Protein AF-A0A9W6ZJV3-F1 (afdb_monomer_lite)

Structure (mmCIF, N/CA/C/O backbone):
data_AF-A0A9W6ZJV3-F1
#
_entry.id   AF-A0A9W6ZJV3-F1
#
loop_
_atom_site.group_PDB
_atom_site.id
_atom_site.type_symbol
_atom_site.label_atom_id
_atom_site.label_alt_id
_atom_site.label_comp_id
_atom_site.label_asym_id
_atom_site.label_entity_id
_atom_site.label_seq_id
_atom_site.pdbx_PDB_ins_code
_atom_site.Cartn_x
_atom_site.Cartn_y
_atom_site.Cartn_z
_atom_site.occupancy
_atom_site.B_iso_or_equiv
_atom_site.auth_seq_id
_atom_site.auth_comp_id
_atom_site.auth_asym_id
_atom_site.auth_atom_id
_atom_site.pdbx_PDB_model_num
ATOM 1 N N . MET A 1 1 ? -12.425 20.142 34.251 1.00 59.19 1 MET A N 1
ATOM 2 C CA . MET A 1 1 ? -13.148 18.916 34.668 1.00 59.19 1 MET A CA 1
ATOM 3 C C . MET A 1 1 ? -12.895 18.541 36.129 1.00 59.19 1 MET A C 1
ATOM 5 O O . MET A 1 1 ? -13.863 18.496 36.873 1.00 59.19 1 MET A O 1
ATOM 9 N N . ARG A 1 2 ? -11.645 18.332 36.580 1.00 68.25 2 ARG A N 1
ATOM 10 C CA . ARG A 1 2 ? -11.341 17.855 37.952 1.00 68.25 2 ARG A CA 1
ATOM 11 C C . ARG A 1 2 ? -11.923 18.709 39.095 1.00 68.25 2 ARG A C 1
ATOM 13 O O . ARG A 1 2 ? -12.449 18.145 40.037 1.00 68.25 2 ARG A O 1
ATOM 20 N N . GLY A 1 3 ? -11.883 20.039 38.984 1.00 80.25 3 GLY A N 1
ATOM 21 C CA . GLY A 1 3 ? -12.351 20.948 40.045 1.00 80.25 3 GLY A CA 1
ATOM 22 C C . GLY A 1 3 ? -13.854 21.249 40.073 1.00 80.25 3 GLY A C 1
ATOM 23 O O . GLY A 1 3 ? -14.282 22.013 40.922 1.00 80.25 3 GLY A O 1
ATOM 24 N N . GLN A 1 4 ? -14.646 20.709 39.141 1.00 87.62 4 GLN A N 1
ATOM 25 C CA . GLN A 1 4 ? -16.089 20.997 39.052 1.00 87.62 4 GLN A CA 1
ATOM 26 C C . GLN A 1 4 ? -16.935 19.726 38.979 1.00 87.62 4 GLN A C 1
ATOM 28 O O . GLN A 1 4 ? -18.002 19.669 39.568 1.00 87.62 4 GLN A O 1
ATOM 33 N N . VAL A 1 5 ? -16.459 18.691 38.281 1.00 91.38 5 VAL A N 1
ATOM 34 C CA . VAL A 1 5 ? -17.241 17.467 38.055 1.00 91.38 5 VAL A CA 1
ATOM 35 C C . VAL A 1 5 ? -17.094 16.484 39.215 1.00 91.38 5 VAL A C 1
ATOM 37 O O . VAL A 1 5 ? -18.073 15.865 39.604 1.00 91.38 5 VAL A O 1
ATOM 40 N N . ILE A 1 6 ? -15.893 16.351 39.790 1.00 90.38 6 ILE A N 1
ATOM 41 C CA . ILE A 1 6 ? -15.657 15.403 40.891 1.00 90.38 6 ILE A CA 1
ATOM 42 C C . ILE A 1 6 ? -16.464 15.767 42.147 1.00 90.38 6 ILE A C 1
ATOM 44 O O . ILE A 1 6 ? -17.150 14.876 42.635 1.00 90.38 6 ILE A O 1
ATOM 48 N N . PRO A 1 7 ? -16.486 17.034 42.617 1.00 92.00 7 PRO A N 1
ATOM 49 C CA . PRO A 1 7 ? -17.284 17.393 43.791 1.00 92.00 7 PRO A CA 1
ATOM 50 C C . PRO A 1 7 ? -18.784 17.131 43.596 1.00 92.00 7 PRO A C 1
ATOM 52 O O . PRO A 1 7 ? -19.435 16.618 44.494 1.00 92.00 7 PRO A O 1
ATOM 55 N N . VAL A 1 8 ? -19.321 17.403 42.399 1.00 93.50 8 VAL A N 1
ATOM 56 C CA . VAL A 1 8 ? -20.735 17.134 42.072 1.00 93.50 8 VAL A CA 1
ATOM 57 C C . VAL A 1 8 ? -21.027 15.631 42.055 1.00 93.50 8 VAL A C 1
ATOM 59 O O . VAL A 1 8 ? -22.069 15.193 42.530 1.00 93.50 8 VAL A O 1
ATOM 62 N N . LEU A 1 9 ? -20.111 14.815 41.529 1.00 92.69 9 LEU A N 1
ATOM 63 C CA . LEU A 1 9 ? -20.257 13.359 41.569 1.00 92.69 9 LEU A CA 1
ATOM 64 C C . LEU A 1 9 ? -20.173 12.814 43.001 1.00 92.69 9 LEU A C 1
ATOM 66 O O . LEU A 1 9 ? -20.889 11.872 43.322 1.00 92.69 9 LEU A O 1
ATOM 70 N N . GLU A 1 10 ? -19.332 13.395 43.856 1.00 93.44 10 GLU A N 1
ATOM 71 C CA . GLU A 1 10 ? -19.242 13.038 45.278 1.00 93.44 10 GLU A CA 1
ATOM 72 C C . GLU A 1 10 ? -20.497 13.462 46.053 1.00 93.44 10 GLU A C 1
ATOM 74 O O . GLU A 1 10 ? -20.959 12.709 46.904 1.00 93.44 10 GLU A O 1
ATOM 79 N N . GLU A 1 11 ? -21.102 14.605 45.722 1.00 95.19 11 GLU A N 1
ATOM 80 C CA . GLU A 1 11 ? -22.371 15.052 46.313 1.00 95.19 11 GLU A CA 1
ATOM 81 C C . GLU A 1 11 ? -23.546 14.138 45.918 1.00 95.19 11 GLU A C 1
ATOM 83 O O . GLU A 1 11 ? -24.360 13.775 46.763 1.00 95.19 11 GLU A O 1
ATOM 88 N N . VAL A 1 12 ? -23.623 13.722 44.646 1.00 95.62 12 VAL A N 1
ATOM 89 C CA . VAL A 1 12 ? -24.737 12.902 44.127 1.00 95.62 12 VAL A CA 1
ATOM 90 C C . VAL A 1 12 ? -24.586 11.415 44.466 1.00 95.62 12 VAL A C 1
ATOM 92 O O . VAL A 1 12 ? -25.575 10.752 44.775 1.00 95.62 12 VAL A O 1
ATOM 95 N N . PHE A 1 13 ? -23.369 10.871 44.383 1.00 93.50 13 PHE A N 1
ATOM 96 C CA . PHE A 1 13 ? -23.103 9.429 44.501 1.00 93.50 13 PHE A CA 1
ATOM 97 C C . PHE A 1 13 ? -22.312 9.042 45.764 1.00 93.50 13 PHE A C 1
ATOM 99 O O . PHE A 1 13 ? -22.092 7.853 46.004 1.00 93.50 13 PHE A O 1
ATOM 106 N N . GLY A 1 14 ? -21.904 10.017 46.581 1.00 95.69 14 GLY A N 1
ATOM 107 C CA . GLY A 1 14 ? -21.182 9.824 47.840 1.00 95.69 14 GLY A CA 1
ATOM 108 C C . GLY A 1 14 ? -19.655 9.736 47.702 1.00 95.69 14 GLY A C 1
ATOM 109 O O . GLY A 1 14 ? -19.096 9.594 46.611 1.00 95.69 14 GLY A O 1
ATOM 110 N N . GLU A 1 15 ? -18.964 9.745 48.849 1.00 89.38 15 GLU A N 1
ATOM 111 C CA . GLU A 1 15 ? -17.489 9.744 48.964 1.00 89.38 15 GLU A CA 1
ATOM 112 C C . GLU A 1 15 ? -16.802 8.525 48.303 1.00 89.38 15 GLU A C 1
ATOM 114 O O . GLU A 1 15 ? -15.605 8.538 48.015 1.00 89.38 15 GLU A O 1
ATOM 119 N N . GLY A 1 16 ? -17.551 7.457 48.002 1.00 90.94 16 GLY A N 1
ATOM 120 C CA . GLY A 1 16 ? -17.044 6.245 47.350 1.00 90.94 16 GLY A CA 1
ATOM 121 C C . GLY A 1 16 ? -16.911 6.327 45.824 1.00 90.94 16 GLY A C 1
ATOM 122 O O . GLY A 1 16 ? -16.326 5.421 45.218 1.00 90.94 16 GLY A O 1
ATOM 123 N N . VAL A 1 17 ? -17.423 7.384 45.183 1.00 93.69 17 VAL A N 1
ATOM 124 C CA . VAL A 1 17 ? -17.545 7.458 43.716 1.00 93.69 17 VAL A CA 1
ATOM 125 C C . VAL A 1 17 ? -16.201 7.324 42.998 1.00 93.69 17 VAL A C 1
ATOM 127 O O . VAL A 1 17 ? -16.105 6.633 41.985 1.00 93.69 17 VAL A O 1
ATOM 130 N N . GLN A 1 18 ? -15.120 7.887 43.547 1.00 90.75 18 GLN A N 1
ATOM 131 C CA . GLN A 1 18 ? -13.795 7.779 42.932 1.00 90.75 18 GLN A CA 1
ATOM 132 C C . GLN A 1 18 ? -13.275 6.337 42.908 1.00 90.75 18 GLN A C 1
ATOM 134 O O . GLN A 1 18 ? -12.641 5.926 41.935 1.00 90.75 18 GLN A O 1
ATOM 139 N N . LYS A 1 19 ? -13.543 5.555 43.962 1.00 93.25 19 LYS A N 1
ATOM 140 C CA . LYS A 1 19 ? -13.152 4.140 44.028 1.00 93.25 19 LYS A CA 1
ATOM 141 C C . LYS A 1 19 ? -13.924 3.324 42.993 1.00 93.25 19 LYS A C 1
ATOM 143 O O . LYS A 1 19 ? -13.319 2.504 42.307 1.00 93.25 19 LYS A O 1
ATOM 148 N N . VAL A 1 20 ? -15.223 3.594 42.841 1.00 92.44 20 VAL A N 1
ATOM 149 C CA . VAL A 1 20 ? -16.075 2.949 41.829 1.00 92.44 20 VAL A CA 1
ATOM 150 C C . VAL A 1 20 ? -15.611 3.304 40.418 1.00 92.44 20 VAL A C 1
ATOM 152 O O . VAL A 1 20 ? -15.435 2.404 39.607 1.00 92.44 20 VAL A O 1
ATOM 155 N N . LEU A 1 21 ? -15.326 4.579 40.131 1.00 91.88 21 LEU A N 1
ATOM 156 C CA . LEU A 1 21 ? -14.826 5.011 38.820 1.00 91.88 21 LEU A CA 1
ATOM 157 C C . LEU A 1 21 ? -13.477 4.378 38.468 1.00 91.88 21 LEU A C 1
ATOM 159 O O . LEU A 1 21 ? -13.282 3.964 37.330 1.00 91.88 21 LEU A O 1
ATOM 163 N N . ARG A 1 22 ? -12.552 4.264 39.431 1.00 92.19 22 ARG A N 1
ATOM 164 C CA . ARG A 1 22 ? -11.285 3.544 39.216 1.00 92.19 22 ARG A CA 1
ATOM 165 C C . ARG A 1 22 ? -11.511 2.054 38.975 1.00 92.19 22 ARG A C 1
ATOM 167 O O . ARG A 1 22 ? -10.864 1.491 38.101 1.00 92.19 22 ARG A O 1
ATOM 174 N N . GLY A 1 23 ? -12.423 1.432 39.723 1.00 95.06 23 GLY A N 1
ATOM 175 C CA . GLY A 1 23 ? -12.808 0.036 39.509 1.00 95.06 23 GLY A CA 1
ATOM 176 C C . GLY A 1 23 ? -13.397 -0.190 38.117 1.00 95.06 23 GLY A C 1
ATOM 177 O O . GLY A 1 23 ? -12.974 -1.105 37.420 1.00 95.06 23 GLY A O 1
ATOM 178 N N . LEU A 1 24 ? -14.299 0.693 37.682 1.00 94.50 24 LEU A N 1
ATOM 179 C CA . LEU A 1 24 ? -14.904 0.657 36.352 1.00 94.50 24 LEU A CA 1
ATOM 180 C C . LEU A 1 24 ? -13.867 0.881 35.247 1.00 94.50 24 LEU A C 1
ATOM 182 O O . LEU A 1 24 ? -13.909 0.192 34.235 1.00 94.50 24 LEU A O 1
ATOM 186 N N . ALA A 1 25 ? -12.925 1.808 35.443 1.00 93.25 25 ALA A N 1
ATOM 187 C CA . ALA A 1 25 ? -11.817 2.006 34.514 1.00 93.25 25 ALA A CA 1
ATOM 188 C C . ALA A 1 25 ? -10.975 0.727 34.385 1.00 93.25 25 ALA A C 1
ATOM 190 O O . ALA A 1 25 ? -10.773 0.254 33.274 1.00 93.25 25 ALA A O 1
ATOM 191 N N . GLY A 1 26 ? -10.595 0.102 35.506 1.00 95.75 26 GLY A N 1
ATOM 192 C CA . GLY A 1 26 ? -9.844 -1.156 35.488 1.00 95.75 26 GLY A CA 1
ATOM 193 C C . GLY A 1 26 ? -10.601 -2.310 34.821 1.00 95.75 26 GLY A C 1
ATOM 194 O O . GLY A 1 26 ? -10.019 -3.054 34.042 1.00 95.75 26 GLY A O 1
ATOM 195 N N . GLN A 1 27 ? -11.908 -2.440 35.067 1.00 94.75 27 GLN A N 1
ATOM 196 C CA . GLN A 1 27 ? -12.750 -3.430 34.382 1.00 94.75 27 GLN A CA 1
ATOM 197 C C . GLN A 1 27 ? -12.896 -3.135 32.883 1.00 94.75 27 GLN A C 1
ATOM 199 O O . GLN A 1 27 ? -12.938 -4.058 32.074 1.00 94.75 27 GLN A O 1
ATOM 204 N N . SER A 1 28 ? -12.970 -1.857 32.503 1.00 93.56 28 SER A N 1
ATOM 205 C CA . SER A 1 28 ? -13.004 -1.438 31.102 1.00 93.56 28 SER A CA 1
ATOM 206 C C . SER A 1 28 ? -11.698 -1.771 30.384 1.00 93.56 28 SER A C 1
ATOM 208 O O . SER A 1 28 ? -11.750 -2.194 29.232 1.00 93.56 28 SER A O 1
ATOM 210 N N . ASP A 1 29 ? -10.556 -1.593 31.048 1.00 93.50 29 ASP A N 1
ATOM 211 C CA . ASP A 1 29 ? -9.246 -1.955 30.506 1.00 93.50 29 ASP A CA 1
ATOM 212 C C . ASP A 1 29 ? -9.136 -3.478 30.344 1.00 93.50 29 ASP A C 1
ATOM 214 O O . ASP A 1 29 ? -8.841 -3.945 29.254 1.00 93.50 29 ASP A O 1
ATOM 218 N N . GLN A 1 30 ? -9.529 -4.266 31.353 1.00 93.75 30 GLN A N 1
ATOM 219 C CA . GLN A 1 30 ? -9.564 -5.735 31.250 1.00 93.75 30 GLN A CA 1
ATOM 220 C C . GLN A 1 30 ? -10.471 -6.231 30.117 1.00 93.75 30 GLN A C 1
ATOM 222 O O . GLN A 1 30 ? -10.109 -7.135 29.371 1.00 93.75 30 GLN A O 1
ATOM 227 N N . CYS A 1 31 ? -11.658 -5.637 29.967 1.00 91.12 31 CYS A N 1
ATOM 228 C CA . CYS A 1 31 ? -12.573 -5.973 28.877 1.00 91.12 31 CYS A CA 1
ATOM 229 C C . CYS A 1 31 ? -11.958 -5.639 27.512 1.00 91.12 31 CYS A C 1
ATOM 231 O O . CYS A 1 31 ? -12.112 -6.397 26.555 1.00 91.12 31 CYS A O 1
ATOM 233 N N . ARG A 1 32 ? -11.237 -4.517 27.420 1.00 90.06 32 ARG A N 1
ATOM 234 C CA . ARG A 1 32 ? -10.508 -4.149 26.211 1.00 90.06 32 ARG A CA 1
ATOM 235 C C . ARG A 1 32 ? -9.389 -5.140 25.911 1.00 90.06 32 ARG A C 1
ATOM 237 O O . ARG A 1 32 ? -9.305 -5.562 24.767 1.00 90.06 32 ARG A O 1
ATOM 244 N N . ASP A 1 33 ? -8.606 -5.536 26.908 1.00 91.00 33 ASP A N 1
ATOM 245 C CA . ASP A 1 33 ? -7.523 -6.508 26.744 1.00 91.00 33 ASP A CA 1
ATOM 246 C C . ASP A 1 33 ? -8.066 -7.850 26.237 1.00 91.00 33 ASP A C 1
ATOM 248 O O . ASP A 1 33 ? -7.531 -8.405 25.284 1.00 91.00 33 ASP A O 1
ATOM 252 N N . MET A 1 34 ? -9.198 -8.317 26.777 1.00 91.50 34 MET A N 1
ATOM 253 C CA . MET A 1 34 ? -9.873 -9.524 26.284 1.00 91.50 34 MET A CA 1
ATOM 254 C C . MET A 1 34 ? -10.345 -9.388 24.830 1.00 91.50 34 MET A C 1
ATOM 256 O O . MET A 1 34 ? -10.236 -10.331 24.052 1.00 91.50 34 MET A O 1
ATOM 260 N N . VAL A 1 35 ? -10.894 -8.231 24.443 1.00 90.19 35 VAL A N 1
ATOM 261 C CA . VAL A 1 35 ? -11.289 -7.976 23.047 1.00 90.19 35 VAL A CA 1
ATOM 262 C C . VAL A 1 35 ? -10.060 -7.925 22.140 1.00 90.19 35 VAL A C 1
ATOM 264 O O . VAL A 1 35 ? -10.096 -8.462 21.032 1.00 90.19 35 VAL A O 1
ATOM 267 N N . ASP A 1 36 ? -8.982 -7.291 22.591 1.00 89.75 36 ASP A N 1
ATOM 268 C CA . ASP A 1 36 ? -7.743 -7.194 21.832 1.00 89.75 36 ASP A CA 1
ATOM 269 C C . ASP A 1 36 ? -7.124 -8.597 21.638 1.00 89.75 36 ASP A C 1
ATOM 271 O O . ASP A 1 36 ? -6.778 -8.960 20.513 1.00 89.75 36 ASP A O 1
ATOM 275 N N . GLU A 1 37 ? -7.090 -9.431 22.679 1.00 90.81 37 GLU A N 1
ATOM 276 C CA . GLU A 1 37 ? -6.590 -10.811 22.634 1.00 90.81 37 GLU A CA 1
ATOM 277 C C . GLU A 1 37 ? -7.446 -11.715 21.730 1.00 90.81 37 GLU A C 1
ATOM 279 O O . GLU A 1 37 ? -6.939 -12.281 20.766 1.00 90.81 37 GLU A O 1
ATOM 284 N N . GLU A 1 38 ? -8.756 -11.791 21.962 1.00 88.56 38 GLU A N 1
ATOM 285 C CA . GLU A 1 38 ? -9.628 -12.770 21.292 1.00 88.56 38 GLU A CA 1
ATOM 286 C C . GLU A 1 38 ? -10.046 -12.359 19.873 1.00 88.56 38 GLU A C 1
ATOM 288 O O . GLU A 1 38 ? -10.291 -13.196 19.001 1.00 88.56 38 GLU A O 1
ATOM 293 N N . VAL A 1 39 ? -10.195 -11.053 19.631 1.00 89.44 39 VAL A N 1
ATOM 294 C CA . VAL A 1 39 ? -10.803 -10.539 18.398 1.00 89.44 39 VAL A CA 1
ATOM 295 C C . VAL A 1 39 ? -9.769 -9.867 17.512 1.00 89.44 39 VAL A C 1
ATOM 297 O O . VAL A 1 39 ? -9.708 -10.147 16.314 1.00 89.44 39 VAL A O 1
ATOM 300 N N . VAL A 1 40 ? -8.976 -8.956 18.075 1.00 92.75 40 VAL A N 1
ATOM 301 C CA . VAL A 1 40 ? -8.049 -8.144 17.281 1.00 92.75 40 VAL A CA 1
ATO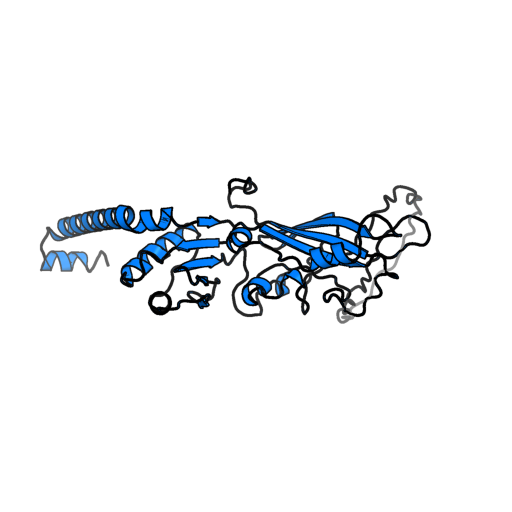M 302 C C . VAL A 1 40 ? -6.818 -8.955 16.892 1.00 92.75 40 VAL A C 1
ATOM 304 O O . VAL A 1 40 ? -6.422 -8.892 15.728 1.00 92.75 40 VAL A O 1
ATOM 307 N N . SER A 1 41 ? -6.258 -9.759 17.801 1.00 93.50 41 SER A N 1
ATOM 308 C CA . SER A 1 41 ? -5.060 -10.570 17.531 1.00 93.50 41 SER A CA 1
ATOM 309 C C . SER A 1 41 ? -5.263 -11.519 16.360 1.00 93.50 41 SER A C 1
ATOM 311 O O . SER A 1 41 ? -4.457 -11.499 15.437 1.00 93.50 41 SER A O 1
ATOM 313 N N . ARG A 1 42 ? -6.396 -12.231 16.300 1.00 92.75 42 ARG A N 1
ATOM 314 C CA . ARG A 1 42 ? -6.717 -13.126 15.176 1.00 92.75 42 ARG A CA 1
ATOM 315 C C . ARG A 1 42 ? -6.692 -12.414 13.822 1.00 92.75 42 ARG A C 1
ATOM 317 O O . ARG A 1 42 ? -6.230 -12.971 12.832 1.00 92.75 42 ARG A O 1
ATOM 324 N N . VAL A 1 43 ? -7.184 -11.175 13.760 1.00 94.44 43 VAL A N 1
ATOM 325 C CA . VAL A 1 43 ? -7.139 -10.397 12.513 1.00 94.44 43 VAL A CA 1
ATOM 326 C C . VAL A 1 43 ? -5.727 -9.887 12.225 1.00 94.44 43 VAL A C 1
ATOM 328 O O . VAL A 1 43 ? -5.305 -9.865 11.072 1.00 94.44 43 VAL A O 1
ATOM 331 N N . LEU A 1 44 ? -4.993 -9.470 13.259 1.00 94.50 44 LEU A N 1
ATOM 332 C CA . LEU A 1 44 ? -3.618 -8.992 13.121 1.00 94.50 44 LEU A CA 1
ATOM 333 C C . LEU A 1 44 ? -2.642 -10.101 12.712 1.00 94.50 44 LEU A C 1
ATOM 335 O O . LEU A 1 44 ? -1.686 -9.802 12.005 1.00 94.50 44 LEU A O 1
ATOM 339 N N . GLU A 1 45 ? -2.877 -11.343 13.128 1.00 94.12 45 GLU A N 1
ATOM 340 C CA . GLU A 1 45 ? -2.115 -12.524 12.706 1.00 94.12 45 GLU A CA 1
ATOM 341 C C . GLU A 1 45 ? -2.286 -12.800 11.209 1.00 94.12 45 GLU A C 1
ATOM 343 O O . GLU A 1 45 ? -1.325 -13.153 10.533 1.00 94.12 45 GLU A O 1
ATOM 348 N N . GLY A 1 46 ? -3.489 -12.573 10.674 1.00 93.75 46 GLY A N 1
ATOM 349 C CA . GLY A 1 46 ? -3.768 -12.658 9.238 1.00 93.75 46 GLY A CA 1
ATOM 350 C C . GLY A 1 46 ? -3.405 -11.399 8.440 1.00 93.75 46 GLY A C 1
ATOM 351 O O . GLY A 1 46 ? -3.636 -11.362 7.231 1.00 93.75 46 GLY A O 1
ATOM 352 N N . ALA A 1 47 ? -2.889 -10.347 9.083 1.00 96.56 47 ALA A N 1
ATOM 353 C CA . ALA A 1 47 ? -2.522 -9.103 8.415 1.00 96.56 47 ALA A CA 1
ATOM 354 C C . ALA A 1 47 ? -1.035 -9.097 8.033 1.00 96.56 47 ALA A C 1
ATOM 356 O O . ALA A 1 47 ? -0.160 -9.290 8.876 1.00 96.56 47 ALA A O 1
ATOM 357 N N . ALA A 1 48 ? -0.736 -8.784 6.771 1.00 96.31 48 ALA A N 1
ATOM 358 C CA . ALA A 1 48 ? 0.636 -8.650 6.291 1.00 96.31 48 ALA A CA 1
ATOM 359 C C . ALA A 1 48 ? 1.067 -7.181 6.273 1.00 96.31 48 ALA A C 1
ATOM 361 O O . ALA A 1 48 ? 0.486 -6.353 5.562 1.00 96.31 48 ALA A O 1
ATOM 362 N N . PHE A 1 49 ? 2.116 -6.856 7.029 1.00 95.19 49 PHE A N 1
ATOM 363 C CA . PHE A 1 49 ? 2.680 -5.511 7.129 1.00 95.19 49 PHE A CA 1
ATOM 364 C C . PHE A 1 49 ? 3.929 -5.400 6.253 1.00 95.19 49 PHE A C 1
ATOM 366 O O . PHE A 1 49 ? 4.967 -5.967 6.570 1.00 95.19 49 PHE A O 1
ATOM 373 N N . MET A 1 50 ? 3.836 -4.649 5.160 1.00 95.00 50 MET A N 1
ATOM 374 C CA . MET A 1 50 ? 4.886 -4.534 4.149 1.00 95.00 50 MET A CA 1
ATOM 375 C C . MET A 1 50 ? 5.423 -3.093 4.043 1.00 95.00 50 MET A C 1
ATOM 377 O O . MET A 1 50 ? 4.789 -2.138 4.529 1.00 95.00 50 MET A O 1
ATOM 381 N N . PRO A 1 51 ? 6.585 -2.879 3.395 1.00 93.94 51 PRO A N 1
ATOM 382 C CA . PRO A 1 51 ? 7.140 -1.541 3.188 1.00 93.94 51 PRO A CA 1
ATOM 383 C C . PRO A 1 51 ? 6.161 -0.588 2.489 1.00 93.94 51 PRO A C 1
ATOM 385 O O . PRO A 1 51 ? 5.957 0.534 2.953 1.00 93.94 51 PRO A O 1
ATOM 388 N N . GLY A 1 52 ? 5.474 -1.059 1.445 1.00 93.06 52 GLY A N 1
ATOM 389 C CA . GLY A 1 52 ? 4.507 -0.296 0.656 1.00 93.06 52 GLY A CA 1
ATOM 390 C C . GLY A 1 52 ? 3.111 -0.168 1.270 1.00 93.06 52 GLY A C 1
ATOM 391 O O . GLY A 1 52 ? 2.346 0.718 0.884 1.00 93.06 52 GLY A O 1
ATOM 392 N N . GLY A 1 53 ? 2.749 -0.990 2.254 1.00 94.69 53 GLY A N 1
ATOM 393 C CA . GLY A 1 53 ? 1.423 -0.911 2.860 1.00 94.69 53 GLY A CA 1
ATOM 394 C C . GLY A 1 53 ? 1.077 -2.084 3.758 1.00 94.69 53 GLY A C 1
ATOM 395 O O . GLY A 1 53 ? 1.943 -2.762 4.296 1.00 94.69 53 GLY A O 1
ATOM 396 N N . THR A 1 54 ? -0.212 -2.324 3.944 1.00 96.31 54 THR A N 1
ATOM 397 C CA . THR A 1 54 ? -0.706 -3.494 4.670 1.00 96.31 54 THR A CA 1
ATOM 398 C C . THR A 1 54 ? -1.929 -4.059 3.986 1.00 96.31 54 THR A C 1
ATOM 400 O O . THR A 1 54 ? -2.727 -3.294 3.445 1.00 96.31 54 THR A O 1
ATOM 403 N N . HIS A 1 55 ? -2.070 -5.377 3.992 1.00 96.94 55 HIS A N 1
ATOM 404 C CA . HIS A 1 55 ? -3.322 -6.011 3.609 1.00 96.94 55 HIS A CA 1
ATOM 405 C C . HIS A 1 55 ? -3.843 -6.891 4.739 1.00 96.94 55 HIS A C 1
ATOM 407 O O . HIS A 1 55 ? -3.077 -7.384 5.565 1.00 96.94 55 HIS A O 1
ATOM 413 N N . VAL A 1 56 ? -5.160 -7.044 4.787 1.00 97.31 56 VAL A N 1
ATOM 414 C CA . VAL A 1 56 ? -5.853 -7.848 5.792 1.00 97.31 56 VAL A CA 1
ATOM 415 C C . VAL A 1 56 ? -7.058 -8.520 5.151 1.00 97.31 56 VAL A C 1
ATOM 417 O O . VAL A 1 56 ? -7.832 -7.859 4.455 1.00 97.31 56 VAL A O 1
ATOM 420 N N . ASN A 1 57 ? -7.220 -9.822 5.374 1.00 97.00 57 ASN A N 1
ATOM 421 C CA . ASN A 1 57 ? -8.400 -10.544 4.918 1.00 97.00 57 ASN A CA 1
ATOM 422 C C . ASN A 1 57 ? -9.570 -10.304 5.889 1.00 97.00 57 ASN A C 1
ATOM 424 O O . ASN A 1 57 ? -9.459 -10.562 7.088 1.00 97.00 57 ASN A O 1
ATOM 428 N N . LEU A 1 58 ? -10.680 -9.764 5.377 1.00 96.69 58 LEU A N 1
ATOM 429 C CA . LEU A 1 58 ? -11.883 -9.451 6.155 1.00 96.69 58 LEU A CA 1
ATOM 430 C C . LEU A 1 58 ? -13.062 -10.385 5.847 1.00 96.69 58 LEU A C 1
ATOM 432 O O . LEU A 1 58 ? -14.164 -10.155 6.353 1.00 96.69 58 LEU A O 1
ATOM 436 N N . ASP A 1 59 ? -12.842 -11.419 5.036 1.00 95.25 59 ASP A N 1
ATOM 437 C CA . ASP A 1 59 ? -13.877 -12.321 4.537 1.00 95.25 59 ASP A CA 1
ATOM 438 C C . ASP A 1 59 ? -14.611 -13.062 5.662 1.00 95.25 59 ASP A C 1
ATOM 440 O O . ASP A 1 59 ? -15.838 -13.029 5.743 1.00 95.25 59 ASP A O 1
ATOM 444 N N . GLU A 1 60 ? -13.861 -13.604 6.626 1.00 94.62 60 GLU A N 1
ATOM 445 C CA . GLU A 1 60 ? -14.410 -14.313 7.795 1.00 94.62 60 GLU A CA 1
ATOM 446 C C . GLU A 1 60 ? -15.249 -13.416 8.723 1.00 94.62 60 GLU A C 1
ATOM 448 O O . GLU A 1 60 ? -15.884 -13.883 9.673 1.00 94.62 60 GLU A O 1
ATOM 453 N N . PHE A 1 61 ? -15.242 -12.104 8.481 1.00 94.88 61 PHE A N 1
ATOM 454 C CA . PHE A 1 61 ? -15.834 -11.111 9.363 1.00 94.88 61 PHE A CA 1
ATOM 455 C C . PHE A 1 61 ? -16.965 -10.312 8.715 1.00 94.88 61 PHE A C 1
ATOM 457 O O . PHE A 1 61 ? -17.414 -9.350 9.336 1.00 94.88 61 PHE A O 1
ATOM 464 N N . ARG A 1 62 ? -17.461 -10.695 7.526 1.00 94.12 62 ARG A N 1
ATOM 465 C CA . ARG A 1 62 ? -18.525 -9.975 6.785 1.00 94.12 62 ARG A CA 1
ATOM 466 C C . ARG A 1 62 ? -19.757 -9.617 7.631 1.00 94.12 62 ARG A C 1
ATOM 468 O O . ARG A 1 62 ? -20.302 -8.526 7.485 1.00 94.12 62 ARG A O 1
ATOM 475 N N . ASP A 1 63 ? -20.151 -10.485 8.563 1.00 94.62 63 ASP A N 1
ATOM 476 C CA . ASP A 1 63 ? -21.351 -10.299 9.397 1.00 94.62 63 ASP A CA 1
ATOM 477 C C . ASP A 1 63 ? -21.121 -9.466 10.672 1.00 94.62 63 ASP A C 1
ATOM 479 O O . ASP A 1 63 ? -22.028 -9.273 11.497 1.00 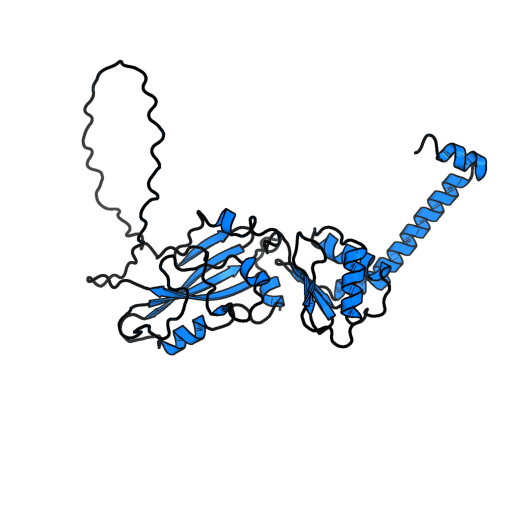94.62 63 ASP A O 1
ATOM 483 N N . ARG A 1 64 ? -19.899 -8.967 10.886 1.00 95.88 64 ARG A N 1
ATOM 484 C CA . ARG A 1 64 ? -19.562 -8.202 12.090 1.00 95.88 64 ARG A CA 1
ATOM 485 C C . ARG A 1 64 ? -20.130 -6.780 12.033 1.00 95.88 64 ARG A C 1
ATOM 487 O O . ARG A 1 64 ? -20.435 -6.214 10.988 1.00 95.88 64 ARG A O 1
ATOM 494 N N . LYS A 1 65 ? -20.317 -6.173 13.208 1.00 95.81 65 LYS A N 1
ATOM 495 C CA . LYS A 1 65 ? -20.878 -4.814 13.343 1.00 95.81 65 LYS A CA 1
ATOM 496 C C . LYS A 1 65 ? -19.801 -3.740 13.160 1.00 95.81 65 LYS A C 1
ATOM 498 O O . LYS A 1 65 ? -18.619 -4.000 13.344 1.00 95.81 65 LYS A O 1
ATOM 503 N N . ALA A 1 66 ? -20.210 -2.496 12.904 1.00 95.56 66 ALA A N 1
ATOM 504 C CA . ALA A 1 66 ? -19.296 -1.369 12.671 1.00 95.56 66 ALA A CA 1
ATOM 505 C C . ALA A 1 66 ? -18.251 -1.155 13.780 1.00 95.56 66 ALA A C 1
ATOM 507 O O . ALA A 1 66 ? -17.124 -0.758 13.493 1.00 95.56 66 ALA A O 1
ATOM 508 N N . PHE A 1 67 ? -18.603 -1.446 15.038 1.00 93.44 67 PHE A N 1
ATOM 509 C CA . PHE A 1 67 ? -17.664 -1.371 16.158 1.00 93.44 67 PHE A CA 1
ATOM 510 C C . PHE A 1 67 ? -16.457 -2.303 15.971 1.00 93.44 67 PHE A C 1
ATOM 512 O O . PHE A 1 67 ? -15.330 -1.859 16.156 1.00 93.44 67 PHE A O 1
ATOM 519 N N . PHE A 1 68 ? -16.679 -3.544 15.521 1.00 95.31 68 PHE A N 1
ATOM 520 C CA . PHE A 1 68 ? -15.607 -4.503 15.236 1.00 95.31 68 PHE A CA 1
ATOM 521 C C . PHE A 1 68 ? -14.626 -3.935 14.205 1.00 95.31 68 PHE A C 1
ATOM 523 O O . PHE A 1 68 ? -13.435 -3.819 14.484 1.00 95.31 68 PHE A O 1
ATOM 530 N N . TYR A 1 69 ? -15.133 -3.492 13.050 1.00 96.38 69 TYR A N 1
ATOM 531 C CA . TYR A 1 69 ? -14.289 -2.943 11.988 1.00 96.38 69 TYR A CA 1
ATOM 532 C C . TYR A 1 69 ? -13.553 -1.681 12.428 1.00 96.38 69 TYR A C 1
ATOM 534 O O . TYR A 1 69 ? -12.403 -1.480 12.049 1.00 96.38 69 TYR A O 1
ATOM 542 N N . ARG A 1 70 ? -14.186 -0.836 13.250 1.00 95.06 70 ARG A N 1
ATOM 543 C CA . ARG A 1 70 ? -13.531 0.343 13.819 1.00 95.06 70 ARG A CA 1
ATOM 544 C C . ARG A 1 70 ? -12.321 -0.048 14.655 1.00 95.06 70 ARG A C 1
ATOM 546 O O . ARG A 1 70 ? -11.259 0.525 14.444 1.00 95.06 70 ARG A O 1
ATOM 553 N N . THR A 1 71 ? -12.487 -0.997 15.570 1.00 94.00 71 THR A N 1
ATOM 554 C CA . THR A 1 71 ? -11.427 -1.445 16.480 1.00 94.00 71 THR A CA 1
ATOM 555 C C . THR A 1 71 ? -10.298 -2.132 15.715 1.00 94.00 71 THR A C 1
ATOM 557 O O . THR A 1 71 ? -9.141 -1.738 15.838 1.00 94.00 71 THR A O 1
ATOM 560 N N . VAL A 1 72 ? -10.636 -3.085 14.843 1.00 95.62 72 VAL A N 1
ATOM 561 C CA . VAL A 1 72 ? -9.664 -3.855 14.056 1.00 95.62 72 VAL A CA 1
ATOM 562 C C . VAL A 1 72 ? -8.883 -2.964 13.094 1.00 95.62 72 VAL A C 1
ATOM 564 O O . VAL A 1 72 ? -7.654 -2.970 13.103 1.00 95.62 72 VAL A O 1
ATOM 567 N N . LEU A 1 73 ? -9.564 -2.139 12.290 1.00 96.00 73 LEU A N 1
ATOM 568 C CA . LEU A 1 73 ? -8.871 -1.255 11.350 1.00 96.00 73 LEU A CA 1
ATOM 569 C C . LEU A 1 73 ? -8.079 -0.174 12.079 1.00 96.00 73 LEU A C 1
ATOM 571 O O . LEU A 1 73 ? -7.032 0.234 11.591 1.00 96.00 73 LEU A O 1
ATOM 575 N N . GLN A 1 74 ? -8.529 0.283 13.250 1.00 94.31 74 GLN A N 1
ATOM 576 C CA . GLN A 1 74 ? -7.725 1.178 14.074 1.00 94.31 74 GLN A CA 1
ATOM 577 C C . GLN A 1 74 ? -6.419 0.505 14.505 1.00 94.31 74 GLN A C 1
ATOM 579 O O . GLN A 1 74 ? -5.369 1.127 14.371 1.00 94.31 74 GLN A O 1
ATOM 584 N N . ALA A 1 75 ? -6.460 -0.747 14.965 1.00 94.12 75 ALA A N 1
ATOM 585 C CA . ALA A 1 75 ? -5.261 -1.489 15.347 1.00 94.12 75 ALA A CA 1
ATOM 586 C C . ALA A 1 75 ? -4.307 -1.698 14.155 1.00 94.12 75 ALA A C 1
ATOM 588 O O . ALA A 1 75 ? -3.127 -1.350 14.242 1.00 94.12 75 ALA A O 1
ATOM 589 N N . VAL A 1 76 ? -4.829 -2.168 13.014 1.00 95.25 76 VAL A N 1
ATOM 590 C CA . VAL A 1 76 ? -4.056 -2.388 11.775 1.00 95.25 76 VAL A CA 1
ATOM 591 C C . VAL A 1 76 ? -3.408 -1.086 11.284 1.00 95.25 76 VAL A C 1
ATOM 593 O O . VAL A 1 76 ? -2.214 -1.039 10.988 1.00 95.25 76 VAL A O 1
ATOM 596 N N . LEU A 1 77 ? -4.173 0.006 11.220 1.00 94.62 77 LEU A N 1
ATOM 597 C CA . LEU A 1 77 ? -3.680 1.284 10.705 1.00 94.62 77 LEU A CA 1
ATOM 598 C C . LEU A 1 77 ? -2.727 1.980 11.673 1.00 94.62 77 LEU A C 1
ATOM 600 O O . LEU A 1 77 ? -1.718 2.525 11.239 1.00 94.62 77 LEU A O 1
ATOM 604 N N . HIS A 1 78 ? -2.983 1.935 12.980 1.00 92.31 78 HIS A N 1
ATOM 605 C CA . HIS A 1 78 ? -2.071 2.536 13.955 1.00 92.31 78 HIS A CA 1
ATOM 606 C C . HIS A 1 78 ? -0.707 1.850 13.954 1.00 92.31 78 HIS A C 1
ATOM 608 O O . HIS A 1 78 ? 0.308 2.540 14.029 1.00 92.31 78 HIS A O 1
ATOM 614 N N . ARG A 1 79 ? -0.668 0.524 13.775 1.00 91.50 79 ARG A N 1
ATOM 615 C CA . ARG A 1 79 ? 0.589 -0.226 13.647 1.00 91.50 79 ARG A CA 1
ATOM 616 C C . ARG A 1 79 ? 1.426 0.208 12.438 1.00 91.50 79 ARG A C 1
ATOM 618 O O . ARG A 1 79 ? 2.639 0.061 12.458 1.00 91.50 79 ARG A O 1
ATOM 625 N N . THR A 1 80 ? 0.797 0.787 11.415 1.00 90.00 80 THR A N 1
ATOM 626 C CA . THR A 1 80 ? 1.466 1.299 10.202 1.00 90.00 80 THR A CA 1
ATOM 627 C C . THR A 1 80 ? 1.681 2.813 10.213 1.00 90.00 80 THR A C 1
ATOM 629 O O . THR A 1 80 ? 2.096 3.385 9.204 1.00 90.00 80 THR A O 1
ATOM 632 N N . GLY A 1 81 ? 1.369 3.484 11.329 1.00 91.44 81 GLY A N 1
ATOM 633 C CA . GLY A 1 81 ? 1.427 4.942 11.442 1.00 91.44 81 GLY A CA 1
ATOM 634 C C . GLY A 1 81 ? 0.358 5.673 10.622 1.00 91.44 81 GLY A C 1
ATOM 635 O O . GLY A 1 81 ? 0.470 6.881 10.400 1.00 91.44 81 GLY A O 1
ATOM 636 N N . LEU A 1 82 ? -0.674 4.965 10.151 1.00 91.38 82 LEU A N 1
ATOM 637 C CA . LEU A 1 82 ? -1.767 5.546 9.387 1.00 91.38 82 LEU A CA 1
ATOM 638 C C . LEU A 1 82 ? -2.874 6.084 10.310 1.00 91.38 82 LEU A C 1
ATOM 640 O O . LEU A 1 82 ? -3.204 5.488 11.338 1.00 91.38 82 LEU A O 1
ATOM 644 N N . PRO A 1 83 ? -3.489 7.220 9.946 1.00 91.50 83 PRO A N 1
ATOM 645 C CA . PRO A 1 83 ? -4.525 7.847 10.757 1.00 91.50 83 PRO A CA 1
ATOM 646 C C . PRO A 1 83 ? -5.852 7.079 10.706 1.00 91.50 83 PRO A C 1
ATOM 648 O O . PRO A 1 83 ? -6.211 6.482 9.687 1.00 91.50 83 PRO A O 1
ATOM 651 N N . MET A 1 84 ? -6.640 7.221 11.776 1.00 90.31 84 MET A N 1
ATOM 652 C CA . MET A 1 84 ? -7.960 6.598 11.914 1.00 90.31 84 MET A CA 1
ATOM 653 C C . MET A 1 84 ? -8.915 6.909 10.750 1.00 90.31 84 MET A C 1
ATOM 655 O O . MET A 1 84 ? -8.923 8.016 10.184 1.00 90.31 84 MET A O 1
ATOM 659 N N . ILE A 1 85 ? -9.762 5.921 10.449 1.00 93.69 85 ILE A N 1
ATOM 660 C CA . ILE A 1 85 ? -10.865 6.001 9.489 1.00 93.69 85 ILE A CA 1
ATOM 661 C C . ILE A 1 85 ? -12.118 6.569 10.180 1.00 93.69 85 ILE A C 1
ATOM 663 O O . ILE A 1 85 ? -12.370 6.324 11.360 1.00 93.69 85 ILE A O 1
ATOM 667 N N . SER A 1 86 ? -12.914 7.348 9.443 1.00 95.25 86 SER A N 1
ATOM 668 C CA . SER A 1 86 ? -14.195 7.874 9.935 1.00 95.25 86 SER A CA 1
ATOM 669 C C . SER A 1 86 ? -15.281 6.790 10.013 1.00 95.25 86 SER A C 1
ATOM 671 O O . SER A 1 86 ? -15.268 5.839 9.236 1.00 95.25 86 SER A O 1
ATOM 673 N N . ALA A 1 87 ? -16.285 6.968 10.879 1.00 95.31 87 ALA A N 1
ATOM 674 C CA . ALA A 1 87 ? -17.424 6.044 10.965 1.00 95.31 87 ALA A CA 1
ATOM 675 C C . ALA A 1 87 ? -18.129 5.845 9.607 1.00 95.31 87 ALA A C 1
ATOM 677 O O . ALA A 1 87 ? -18.383 4.718 9.200 1.00 95.31 87 ALA A O 1
ATOM 678 N N . LYS A 1 88 ? -18.323 6.928 8.844 1.00 96.50 88 LYS A N 1
ATOM 679 C CA . LYS A 1 88 ? -18.917 6.888 7.498 1.00 96.50 88 LYS A CA 1
ATOM 680 C C . LYS A 1 88 ? -18.116 6.033 6.507 1.00 96.50 88 LYS A C 1
ATOM 682 O O . LYS A 1 88 ? -18.680 5.362 5.644 1.00 96.50 88 LYS A O 1
ATOM 687 N N . ALA A 1 89 ? -16.789 6.065 6.601 1.00 96.12 89 ALA A N 1
ATOM 688 C CA . ALA A 1 89 ? -15.936 5.247 5.746 1.00 96.12 89 ALA A CA 1
ATOM 689 C C . ALA A 1 89 ? -15.995 3.762 6.143 1.00 96.12 89 ALA A C 1
ATOM 691 O O . ALA A 1 89 ? -16.003 2.908 5.262 1.00 96.12 89 ALA A O 1
ATOM 692 N N . ILE A 1 90 ? -16.143 3.452 7.434 1.00 97.31 90 ILE A N 1
ATOM 693 C CA . ILE A 1 90 ? -16.399 2.079 7.900 1.00 97.31 90 ILE A CA 1
ATOM 694 C C . ILE A 1 90 ? -17.743 1.569 7.370 1.00 97.31 90 ILE A C 1
ATOM 696 O O . ILE A 1 90 ? -17.802 0.474 6.825 1.00 97.31 90 ILE A O 1
ATOM 700 N N . GLU A 1 91 ? -18.804 2.372 7.447 1.00 96.56 91 GLU A N 1
ATOM 701 C CA . GLU A 1 91 ? -20.108 2.020 6.862 1.00 96.56 91 GLU A CA 1
ATOM 702 C C . GLU A 1 91 ? -20.008 1.768 5.352 1.00 96.56 91 GLU A C 1
ATOM 704 O O . GLU A 1 91 ? -20.621 0.839 4.830 1.00 96.56 91 GLU A O 1
ATOM 709 N N . THR A 1 92 ? -19.194 2.564 4.650 1.00 96.38 92 THR A N 1
ATOM 710 C CA . THR A 1 92 ? -18.933 2.371 3.217 1.00 96.38 92 THR A CA 1
ATOM 711 C C . THR A 1 92 ? -18.243 1.032 2.959 1.00 96.38 92 THR A C 1
ATOM 713 O O . THR A 1 92 ? -18.681 0.289 2.086 1.00 96.38 92 THR A O 1
ATOM 716 N N . LEU A 1 93 ? -17.206 0.695 3.732 1.00 97.00 93 LEU A N 1
ATOM 717 C CA . LEU A 1 93 ? -16.528 -0.600 3.641 1.00 97.00 93 LEU A CA 1
ATOM 718 C C . LEU A 1 93 ? -17.500 -1.761 3.887 1.00 97.00 93 LEU A C 1
ATOM 720 O O . LEU A 1 93 ? -17.576 -2.671 3.068 1.00 97.00 93 LEU A O 1
ATOM 724 N N . MET A 1 94 ? -18.280 -1.704 4.969 1.00 96.94 94 MET A N 1
ATOM 725 C CA . MET A 1 94 ? -19.257 -2.743 5.314 1.00 96.94 94 MET A CA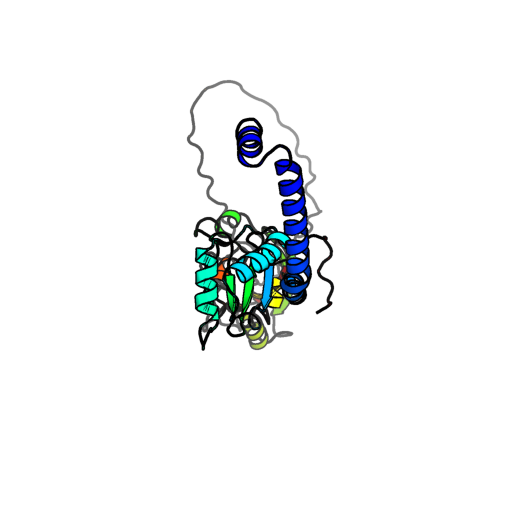 1
ATOM 726 C C . MET A 1 94 ? -20.306 -2.936 4.222 1.00 96.94 94 MET A C 1
ATOM 728 O O . MET A 1 94 ? -20.645 -4.066 3.885 1.00 96.94 94 MET A O 1
ATOM 732 N N . LYS A 1 95 ? -20.792 -1.840 3.626 1.00 95.94 95 LYS A N 1
ATOM 733 C CA . LYS A 1 95 ? -21.733 -1.903 2.505 1.00 95.94 95 LYS A CA 1
ATOM 734 C C . LYS A 1 95 ? -21.160 -2.689 1.325 1.00 95.94 95 LYS A C 1
ATOM 736 O O . LYS A 1 95 ? -21.921 -3.366 0.648 1.00 95.94 95 LYS A O 1
ATOM 741 N N . HIS A 1 96 ? -19.856 -2.583 1.069 1.00 95.62 96 HIS A N 1
ATOM 742 C CA . HIS A 1 96 ? -19.193 -3.315 -0.009 1.00 95.62 96 HIS A CA 1
ATOM 743 C C . HIS A 1 96 ? -18.857 -4.762 0.363 1.00 95.62 96 HIS A C 1
ATOM 745 O O . HIS A 1 96 ? -19.023 -5.633 -0.481 1.00 95.62 96 HIS A O 1
ATOM 751 N N . LEU A 1 97 ? -18.455 -5.028 1.610 1.00 95.25 97 LEU A N 1
ATOM 752 C CA . LEU A 1 97 ? -18.220 -6.389 2.112 1.00 95.25 97 LEU A CA 1
ATOM 753 C C . LEU A 1 97 ? -19.501 -7.236 2.165 1.00 95.25 97 LEU A C 1
ATOM 755 O O . LEU A 1 97 ? -19.440 -8.448 1.996 1.00 95.25 97 LEU A O 1
ATOM 759 N N . GLY A 1 98 ?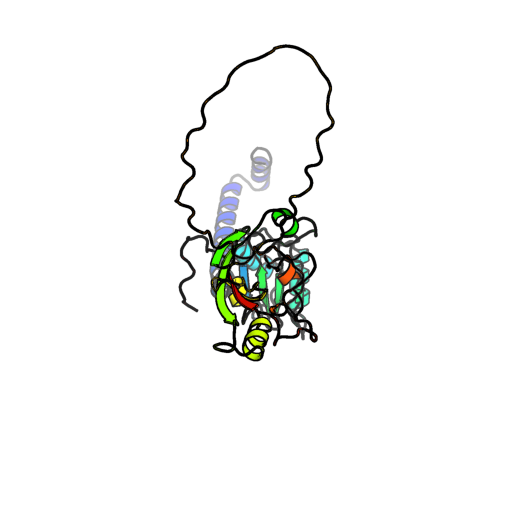 -20.657 -6.602 2.385 1.00 93.00 98 GLY A N 1
ATOM 760 C CA . GLY A 1 98 ? -21.964 -7.265 2.396 1.00 93.00 98 GLY A CA 1
ATOM 761 C C . GLY A 1 98 ? -22.575 -7.519 1.012 1.00 93.00 98 GLY A C 1
ATOM 762 O O . GLY A 1 98 ? -23.720 -7.959 0.945 1.00 93.00 98 GLY A O 1
ATOM 763 N N . LEU A 1 99 ? -21.875 -7.203 -0.085 1.00 91.25 99 LEU A N 1
ATOM 764 C CA . LEU A 1 99 ? -22.335 -7.538 -1.436 1.00 91.25 99 LEU A CA 1
ATOM 765 C C . LEU A 1 99 ? -22.051 -9.016 -1.736 1.00 91.25 99 LEU A C 1
ATOM 767 O O . LEU A 1 99 ? -20.989 -9.523 -1.383 1.00 91.25 99 LEU A O 1
ATOM 771 N N . GLU A 1 100 ? -22.976 -9.687 -2.431 1.00 87.88 100 GLU A N 1
ATOM 772 C CA . GLU A 1 100 ? -22.768 -11.065 -2.910 1.00 87.88 100 GLU A CA 1
ATOM 773 C C . GLU A 1 100 ? -21.579 -11.142 -3.878 1.00 87.88 100 GLU A C 1
ATOM 775 O O . GLU A 1 100 ? -20.718 -12.006 -3.735 1.00 87.88 100 GLU A O 1
ATOM 780 N N . ASP A 1 101 ? -21.494 -10.181 -4.804 1.00 90.88 101 ASP A N 1
ATOM 781 C CA . ASP A 1 101 ? -20.334 -9.965 -5.667 1.00 90.88 101 ASP A CA 1
ATOM 782 C C . ASP A 1 101 ? -19.613 -8.671 -5.269 1.00 90.88 101 ASP A C 1
ATOM 784 O O . ASP A 1 101 ? -19.988 -7.549 -5.650 1.00 90.88 101 ASP A O 1
ATOM 788 N N . ILE A 1 102 ? -18.569 -8.837 -4.455 1.00 89.75 102 ILE A N 1
ATOM 789 C CA . ILE A 1 102 ? -17.711 -7.730 -4.036 1.00 89.75 102 ILE A CA 1
ATOM 790 C C . ILE A 1 102 ? -17.004 -7.151 -5.266 1.00 89.75 102 ILE A C 1
ATOM 792 O O . ILE A 1 102 ? -17.011 -5.930 -5.442 1.00 89.75 102 ILE A O 1
ATOM 796 N N . GLY A 1 103 ? -16.453 -7.996 -6.145 1.00 91.75 103 GLY A N 1
ATOM 797 C CA . GLY A 1 103 ? -15.521 -7.588 -7.199 1.00 91.75 103 GLY A CA 1
ATOM 798 C C . GLY A 1 103 ? -14.291 -6.834 -6.664 1.00 91.75 103 GLY A C 1
ATOM 799 O O . GLY A 1 103 ? -14.189 -6.508 -5.485 1.00 91.75 103 GLY A O 1
ATOM 800 N N . ASP A 1 104 ? -13.348 -6.494 -7.538 1.00 91.62 104 ASP A N 1
ATOM 801 C CA . ASP A 1 104 ? -12.199 -5.670 -7.144 1.00 91.62 104 ASP A CA 1
ATOM 802 C C . ASP A 1 104 ? -12.573 -4.180 -7.214 1.00 91.62 104 ASP A C 1
ATOM 804 O O . ASP A 1 104 ? -12.924 -3.656 -8.277 1.00 91.62 104 ASP A O 1
ATOM 808 N N . ARG A 1 105 ? -12.524 -3.468 -6.080 1.00 92.50 105 ARG A N 1
ATOM 809 C CA . ARG A 1 105 ? -12.997 -2.078 -5.977 1.00 92.50 105 ARG A CA 1
ATOM 810 C C . ARG A 1 105 ? -12.074 -1.171 -5.184 1.00 92.50 105 ARG A C 1
ATOM 812 O O . ARG A 1 105 ? -11.712 -1.431 -4.040 1.00 92.50 105 ARG A O 1
ATOM 819 N N . TRP A 1 106 ? -11.803 -0.004 -5.758 1.00 91.81 106 TRP A N 1
ATOM 820 C CA . TRP A 1 106 ? -11.141 1.082 -5.046 1.00 91.81 106 TRP A CA 1
ATOM 821 C C . TRP A 1 106 ? -12.119 1.798 -4.133 1.00 91.81 106 TRP A C 1
ATOM 823 O O . TRP A 1 106 ? -13.082 2.416 -4.589 1.00 91.81 106 TRP A O 1
ATOM 833 N N . LEU A 1 107 ? -11.821 1.764 -2.842 1.00 92.81 107 LEU A N 1
ATOM 834 C CA . LEU A 1 107 ? -12.545 2.510 -1.830 1.00 92.81 107 LEU A CA 1
ATOM 835 C C . LEU A 1 107 ? -11.741 3.758 -1.471 1.00 92.81 107 LEU A C 1
ATOM 837 O O . LEU A 1 107 ? -10.512 3.770 -1.528 1.00 92.81 107 LEU A O 1
ATOM 841 N N . GLN A 1 108 ? -12.433 4.831 -1.103 1.00 89.25 108 GLN A N 1
ATOM 842 C CA . GLN A 1 108 ? -11.797 6.020 -0.545 1.00 89.25 108 GLN A CA 1
ATOM 843 C C . GLN A 1 108 ? -12.156 6.106 0.936 1.00 89.25 108 GLN A C 1
ATOM 845 O O . GLN A 1 108 ? -13.055 6.852 1.321 1.00 89.25 108 GLN A O 1
ATOM 850 N N . LEU A 1 109 ? -11.468 5.329 1.776 1.00 92.62 109 LEU A N 1
ATOM 851 C CA . LEU A 1 109 ? -11.712 5.363 3.224 1.00 92.62 109 LEU A CA 1
ATOM 852 C C . LEU A 1 109 ? -11.142 6.636 3.871 1.00 92.62 109 LEU A C 1
ATOM 854 O O . LEU A 1 109 ? -11.709 7.168 4.830 1.00 92.62 109 LEU A O 1
ATOM 858 N N . LYS A 1 110 ? -10.050 7.166 3.310 1.00 91.12 110 LYS A N 1
ATOM 859 C CA . LYS A 1 110 ? -9.434 8.440 3.694 1.00 91.12 110 LYS A CA 1
ATOM 860 C C . LYS A 1 110 ? -8.752 9.084 2.485 1.00 91.12 110 LYS A C 1
ATOM 862 O O . LYS A 1 110 ? -8.213 8.338 1.681 1.00 91.12 110 LYS A O 1
ATOM 867 N N . PRO A 1 111 ? -8.736 10.420 2.323 1.00 86.50 111 PRO A N 1
ATOM 868 C CA . PRO A 1 111 ? -8.080 11.078 1.182 1.00 86.50 111 PRO A CA 1
ATOM 869 C C . PRO A 1 111 ? -6.562 10.860 1.081 1.00 86.50 111 PRO A C 1
ATOM 871 O O . PRO A 1 111 ? -6.017 10.990 -0.011 1.00 86.50 111 PRO A O 1
ATOM 874 N N . ASP A 1 112 ? -5.891 10.562 2.194 1.00 86.31 112 ASP A N 1
ATOM 875 C CA . ASP A 1 112 ? -4.424 10.562 2.260 1.00 86.31 112 ASP A CA 1
ATOM 876 C C . ASP A 1 112 ? -3.785 9.286 1.700 1.00 86.31 112 ASP A C 1
ATOM 878 O O . ASP A 1 112 ? -2.596 9.286 1.401 1.00 86.31 112 ASP A O 1
ATOM 882 N N . TYR A 1 113 ? -4.549 8.200 1.568 1.00 89.81 113 TYR A N 1
ATOM 883 C CA . TYR A 1 113 ? -4.052 6.911 1.098 1.00 89.81 113 TYR A CA 1
ATOM 884 C C . TYR A 1 113 ? -5.072 6.180 0.223 1.00 89.81 113 TYR A C 1
ATOM 886 O O . TYR A 1 113 ? -6.278 6.428 0.289 1.00 89.81 113 TYR A O 1
ATOM 894 N N . GLY A 1 114 ? -4.572 5.272 -0.613 1.00 90.75 114 GLY A N 1
ATOM 895 C CA . GLY A 1 114 ? -5.387 4.382 -1.428 1.00 90.75 114 GLY A CA 1
ATOM 896 C C . GLY A 1 114 ? -5.838 3.166 -0.631 1.00 90.75 114 GLY A C 1
ATOM 897 O O . GLY A 1 114 ? -5.074 2.623 0.168 1.00 90.75 114 GLY A O 1
ATOM 898 N N . THR A 1 115 ? -7.069 2.727 -0.880 1.00 94.88 115 THR A N 1
ATOM 899 C CA . THR A 1 115 ? -7.575 1.445 -0.383 1.00 94.88 115 THR A CA 1
ATOM 900 C C . THR A 1 115 ? -8.237 0.665 -1.504 1.00 94.88 115 THR A C 1
ATOM 902 O O . THR A 1 115 ? -9.044 1.224 -2.250 1.00 94.88 115 THR A O 1
ATOM 905 N N . LEU A 1 116 ? -7.906 -0.615 -1.618 1.00 95.38 116 LEU A N 1
ATOM 906 C CA . LEU A 1 116 ? -8.476 -1.538 -2.594 1.00 95.38 116 LEU A CA 1
ATOM 907 C C . LEU A 1 116 ? -9.078 -2.715 -1.834 1.00 95.38 116 LEU A C 1
ATOM 909 O O . LEU A 1 116 ? -8.384 -3.371 -1.067 1.00 95.38 116 LEU A O 1
ATOM 913 N N . LEU A 1 117 ? -10.366 -2.957 -2.035 1.00 96.56 117 LEU A N 1
ATOM 914 C CA . LEU A 1 117 ? -11.035 -4.162 -1.571 1.00 96.56 117 LEU A CA 1
ATOM 915 C C . LEU A 1 117 ? -11.071 -5.147 -2.738 1.00 96.56 117 LEU A C 1
ATOM 917 O O . LEU A 1 117 ? -11.624 -4.816 -3.787 1.00 96.56 117 LEU A O 1
ATOM 921 N N . ARG A 1 118 ? -10.452 -6.312 -2.573 1.00 96.12 118 ARG A N 1
ATOM 922 C CA . ARG A 1 118 ? -10.502 -7.391 -3.559 1.00 96.12 118 ARG A CA 1
ATOM 923 C C . ARG A 1 118 ? -11.772 -8.224 -3.393 1.00 96.12 118 ARG A C 1
ATOM 925 O O . ARG A 1 118 ? -12.414 -8.226 -2.342 1.00 96.12 118 ARG A O 1
ATOM 932 N N . SER A 1 119 ? -12.110 -8.936 -4.459 1.00 95.62 119 SER A N 1
ATOM 933 C CA . SER A 1 119 ? -13.245 -9.862 -4.548 1.00 95.62 119 SER A CA 1
ATOM 934 C C . SER A 1 119 ? -13.247 -10.965 -3.482 1.00 95.62 119 SER A C 1
ATOM 936 O O . SER A 1 119 ? -14.314 -11.443 -3.105 1.00 95.62 119 SER A O 1
ATOM 938 N N . ASP A 1 120 ? -12.076 -11.328 -2.962 1.00 95.50 120 ASP A N 1
ATOM 939 C CA . ASP A 1 120 ? -11.870 -12.316 -1.897 1.00 95.50 120 ASP A CA 1
ATOM 940 C C . ASP A 1 120 ? -12.057 -11.751 -0.475 1.00 95.50 120 ASP A C 1
ATOM 942 O O . ASP A 1 120 ? -11.828 -12.461 0.496 1.00 95.50 120 ASP A O 1
ATOM 946 N N . GLY A 1 121 ? -12.436 -10.477 -0.329 1.00 96.25 121 GLY A N 1
ATOM 947 C CA . GLY A 1 121 ? -12.572 -9.822 0.974 1.00 96.25 121 GLY A CA 1
ATOM 948 C C . GLY A 1 121 ? -11.263 -9.258 1.538 1.00 96.25 121 GLY A C 1
ATOM 949 O O . GLY A 1 121 ? -11.273 -8.681 2.630 1.00 96.25 121 GLY A O 1
ATOM 950 N N . THR A 1 122 ? -10.148 -9.350 0.808 1.00 97.38 122 THR A N 1
ATOM 951 C CA . THR A 1 122 ? -8.869 -8.778 1.236 1.00 97.38 122 THR A CA 1
ATOM 952 C C . THR A 1 122 ? -8.844 -7.266 1.019 1.00 97.38 122 THR A C 1
ATOM 954 O O . THR A 1 122 ? -9.021 -6.758 -0.092 1.00 97.38 122 THR A O 1
ATOM 957 N N . LEU A 1 123 ? -8.599 -6.518 2.096 1.00 97.50 123 LEU A N 1
ATOM 958 C CA . LEU A 1 123 ? -8.465 -5.067 2.081 1.00 97.50 123 LEU A CA 1
ATOM 959 C C . LEU A 1 123 ? -6.990 -4.667 2.041 1.00 97.50 123 LEU A C 1
ATOM 961 O O . LEU A 1 123 ? -6.266 -4.830 3.019 1.00 97.50 123 LEU A O 1
ATOM 965 N N . PHE A 1 124 ? -6.579 -4.066 0.932 1.00 97.19 124 PHE A N 1
ATOM 966 C CA . PHE A 1 124 ? -5.260 -3.487 0.706 1.00 97.19 124 PHE A CA 1
ATOM 967 C C . PHE A 1 124 ? -5.275 -2.012 1.108 1.00 97.19 124 PHE A C 1
ATOM 969 O O . PHE A 1 124 ? -6.125 -1.241 0.650 1.00 97.19 124 PHE A O 1
ATOM 976 N N . VAL A 1 125 ? -4.312 -1.598 1.927 1.00 96.12 125 VAL A N 1
ATOM 977 C CA . VAL A 1 125 ? -4.103 -0.215 2.362 1.00 96.12 125 VAL A CA 1
ATOM 978 C C . VAL A 1 125 ? -2.689 0.219 1.991 1.00 96.12 125 VAL A C 1
ATOM 980 O O . VAL A 1 125 ? -1.703 -0.275 2.537 1.00 96.12 125 VAL A O 1
ATOM 983 N N . PHE A 1 126 ? -2.583 1.174 1.073 1.00 94.19 126 PHE A N 1
ATOM 984 C CA . PHE A 1 126 ? -1.304 1.646 0.544 1.00 94.19 126 PHE A CA 1
ATOM 985 C C . PHE A 1 126 ? -0.746 2.784 1.407 1.00 94.19 126 PHE A C 1
ATOM 987 O O . PHE A 1 126 ? -1.440 3.766 1.663 1.00 94.19 126 PHE A O 1
ATOM 994 N N . LYS A 1 127 ? 0.520 2.714 1.831 1.00 92.06 127 LYS A N 1
ATOM 995 C CA . LYS A 1 127 ? 1.152 3.789 2.613 1.00 92.06 127 LYS A CA 1
ATOM 996 C C . LYS A 1 127 ? 1.312 5.047 1.761 1.00 92.06 127 LYS A C 1
ATOM 998 O O . LYS A 1 127 ? 1.910 5.018 0.689 1.00 92.06 127 LYS A O 1
ATOM 1003 N N . SER A 1 128 ? 0.851 6.179 2.288 1.00 88.38 128 SER A N 1
ATOM 1004 C CA . SER A 1 128 ? 0.892 7.484 1.608 1.00 88.38 128 SER A CA 1
ATOM 1005 C C . SER A 1 128 ? 2.303 8.037 1.372 1.00 88.38 128 SER A C 1
ATOM 1007 O O . SER A 1 128 ? 2.508 8.895 0.513 1.00 88.38 128 SER A O 1
ATOM 1009 N N . ARG A 1 129 ? 3.286 7.563 2.148 1.00 87.19 129 ARG A N 1
ATOM 1010 C CA . ARG A 1 129 ? 4.701 7.924 1.977 1.00 87.19 129 ARG A CA 1
ATOM 1011 C C . ARG A 1 129 ? 5.300 7.285 0.724 1.00 87.19 129 ARG A C 1
ATOM 1013 O O . ARG A 1 129 ? 6.016 7.961 -0.008 1.00 87.19 129 ARG A O 1
ATOM 1020 N N . VAL A 1 130 ? 4.942 6.026 0.471 1.00 87.81 130 VAL A N 1
ATOM 1021 C CA . VAL A 1 130 ? 5.429 5.222 -0.660 1.00 87.81 130 VAL A CA 1
ATOM 1022 C C . VAL A 1 130 ? 4.643 5.529 -1.929 1.00 87.81 130 VAL A C 1
ATOM 1024 O O . VAL A 1 130 ? 5.218 5.741 -2.994 1.00 87.81 130 VAL A O 1
ATOM 1027 N N . PHE A 1 131 ? 3.322 5.594 -1.802 1.00 86.81 131 PHE A N 1
ATOM 1028 C CA . PHE A 1 131 ? 2.407 5.848 -2.902 1.00 86.81 131 PHE A CA 1
ATOM 1029 C C . PHE A 1 131 ? 1.766 7.219 -2.700 1.00 86.81 131 PHE A C 1
ATOM 1031 O O . PHE A 1 131 ? 1.062 7.453 -1.715 1.00 86.81 131 PHE A O 1
ATOM 1038 N N . LYS A 1 132 ? 1.999 8.152 -3.626 1.00 83.19 132 LYS A N 1
ATOM 1039 C CA . LYS A 1 132 ? 1.468 9.518 -3.514 1.00 83.19 132 LYS A CA 1
ATOM 1040 C C . LYS A 1 132 ? -0.009 9.553 -3.923 1.00 83.19 132 LYS A C 1
ATOM 1042 O O . LYS A 1 132 ? -0.339 9.731 -5.092 1.00 83.19 132 LYS A O 1
ATOM 1047 N N . TRP A 1 133 ? -0.904 9.393 -2.949 1.00 77.12 133 TRP A N 1
ATOM 1048 C CA . TRP A 1 133 ? -2.356 9.521 -3.127 1.00 77.12 133 TRP A CA 1
ATOM 1049 C C . TRP A 1 133 ? -2.824 10.956 -2.829 1.00 77.12 133 TRP A C 1
ATOM 1051 O O . TRP A 1 133 ? -2.336 11.596 -1.898 1.00 77.12 133 TRP A O 1
ATOM 1061 N N . GLY A 1 134 ? -3.785 11.481 -3.598 1.00 66.56 134 GLY A N 1
ATOM 1062 C CA . GLY A 1 134 ? -4.439 12.762 -3.296 1.00 66.56 134 GLY A CA 1
ATOM 1063 C C . GLY A 1 134 ? -4.619 13.697 -4.494 1.00 66.56 134 GLY A C 1
ATOM 1064 O O . GLY A 1 134 ? -4.606 13.276 -5.648 1.00 66.56 134 GLY A O 1
ATOM 1065 N N . LYS A 1 135 ? -4.845 14.992 -4.215 1.00 59.34 135 LYS A N 1
ATOM 1066 C CA . LYS A 1 135 ? -5.114 16.010 -5.248 1.00 59.34 135 LYS A CA 1
ATOM 1067 C C . LYS A 1 135 ? -3.957 16.067 -6.253 1.00 59.34 135 LYS A C 1
ATOM 1069 O O . LYS A 1 135 ? -2.803 16.192 -5.854 1.00 59.34 135 LYS A O 1
ATOM 1074 N N . VAL A 1 136 ? -4.317 16.069 -7.536 1.00 52.38 136 VAL A N 1
ATOM 1075 C CA . VAL A 1 136 ? -3.495 15.971 -8.764 1.00 52.38 136 VAL A CA 1
ATOM 1076 C C . VAL A 1 136 ? -2.196 16.815 -8.781 1.00 52.38 136 VAL A C 1
ATOM 1078 O O . VAL A 1 136 ? -1.267 16.488 -9.514 1.00 52.38 136 VAL A O 1
ATOM 1081 N N . GLY A 1 137 ? -2.056 17.832 -7.922 1.00 50.38 137 GLY A N 1
ATOM 1082 C CA . GLY A 1 137 ? -0.841 18.647 -7.762 1.00 50.38 137 GLY A CA 1
ATOM 1083 C C . GLY A 1 137 ? 0.233 18.130 -6.786 1.00 50.38 137 GLY A C 1
ATOM 1084 O O . GLY A 1 137 ? 1.292 18.739 -6.713 1.00 50.38 137 GLY A O 1
ATOM 1085 N N . LYS A 1 138 ? -0.006 17.040 -6.040 1.00 50.72 138 LYS A N 1
ATOM 1086 C CA . LYS A 1 138 ? 1.005 16.344 -5.204 1.00 50.72 138 LYS A CA 1
ATOM 1087 C C . LYS A 1 138 ? 1.430 14.997 -5.804 1.00 50.72 138 LYS A C 1
ATOM 1089 O O . LYS A 1 138 ? 1.784 14.068 -5.086 1.00 50.72 138 LYS A O 1
ATOM 1094 N N . THR A 1 139 ? 1.312 14.873 -7.120 1.00 56.09 139 THR A N 1
ATOM 1095 C CA . THR A 1 139 ? 1.874 13.736 -7.855 1.00 56.09 139 THR A CA 1
ATOM 1096 C C . THR A 1 139 ? 3.400 13.850 -7.866 1.00 56.09 139 THR A C 1
ATOM 1098 O O . THR A 1 139 ? 3.939 14.925 -7.581 1.00 56.09 139 THR A O 1
ATOM 1101 N N . TRP A 1 140 ? 4.105 12.772 -8.230 1.00 59.00 140 TRP A N 1
ATOM 1102 C CA . TRP A 1 140 ? 5.557 12.820 -8.453 1.00 59.00 140 TRP A CA 1
ATOM 1103 C C . TRP A 1 140 ? 5.973 13.977 -9.379 1.00 59.00 140 TRP A C 1
ATOM 1105 O O . TRP A 1 140 ? 7.080 14.472 -9.235 1.00 59.00 140 TRP A O 1
ATOM 1115 N N . ARG A 1 141 ? 5.050 14.518 -10.195 1.00 58.06 141 ARG A N 1
ATOM 1116 C CA . ARG A 1 141 ? 5.179 15.761 -10.983 1.00 58.06 141 ARG A CA 1
ATOM 1117 C C . ARG A 1 141 ? 5.824 16.950 -10.271 1.00 58.06 141 ARG A C 1
ATOM 1119 O O . ARG A 1 141 ? 6.499 17.739 -10.924 1.00 58.06 141 ARG A O 1
ATOM 1126 N N . GLY A 1 142 ? 5.634 17.109 -8.960 1.00 58.59 142 GLY A N 1
ATOM 1127 C CA . GLY A 1 142 ? 6.312 18.168 -8.201 1.00 58.59 142 GLY A CA 1
ATOM 1128 C C . GLY A 1 142 ? 7.807 17.901 -7.983 1.00 58.59 142 GLY A C 1
ATOM 1129 O O . GLY A 1 142 ? 8.618 18.811 -8.113 1.00 58.59 142 GLY A O 1
ATOM 1130 N N . GLU A 1 143 ? 8.161 16.647 -7.696 1.00 61.69 143 GLU A N 1
ATOM 1131 C CA . GLU A 1 143 ? 9.535 16.160 -7.473 1.00 61.69 143 GLU A CA 1
ATOM 1132 C C . GLU A 1 143 ? 10.245 15.789 -8.802 1.00 61.69 143 GLU A C 1
ATOM 1134 O O . GLU A 1 143 ? 11.454 15.589 -8.848 1.00 61.69 143 GLU A O 1
ATOM 1139 N N . GLN A 1 144 ? 9.491 15.754 -9.906 1.00 62.09 144 GLN A N 1
ATOM 1140 C CA . GLN A 1 144 ? 9.874 15.265 -11.235 1.00 62.09 144 GLN A CA 1
ATOM 1141 C C . GLN A 1 144 ? 10.756 16.209 -12.049 1.00 62.09 144 GLN A C 1
ATOM 1143 O O . GLN A 1 144 ? 11.420 15.757 -12.979 1.00 62.09 144 GLN A O 1
ATOM 1148 N N . ARG A 1 145 ? 10.792 17.506 -11.727 1.00 61.25 145 ARG A N 1
ATOM 1149 C CA . ARG A 1 145 ? 11.490 18.487 -12.577 1.00 61.25 145 ARG A CA 1
ATOM 1150 C C . ARG A 1 145 ? 13.005 18.290 -12.627 1.00 61.25 145 ARG A C 1
ATOM 1152 O O . ARG A 1 145 ? 13.606 18.624 -13.646 1.00 61.25 145 ARG A O 1
ATOM 1159 N N . ASP A 1 146 ? 13.584 17.688 -11.589 1.00 65.19 146 ASP A N 1
ATOM 1160 C CA . ASP A 1 146 ? 15.037 17.566 -11.445 1.00 65.19 146 ASP A CA 1
ATOM 1161 C C . ASP A 1 146 ? 15.534 16.118 -11.287 1.00 65.19 146 ASP A C 1
ATOM 1163 O O . ASP A 1 146 ? 16.745 15.891 -11.286 1.00 65.19 146 ASP A O 1
ATOM 1167 N N . PHE A 1 147 ? 14.641 15.121 -11.203 1.00 78.31 147 PHE A N 1
ATOM 1168 C CA . PHE A 1 147 ? 15.071 13.726 -11.095 1.00 78.31 147 PHE A CA 1
ATOM 1169 C C . PHE A 1 147 ? 15.610 13.214 -12.435 1.00 78.31 147 PHE A C 1
ATOM 1171 O O . PHE A 1 147 ? 14.913 13.195 -13.453 1.00 78.31 147 PHE A O 1
ATOM 1178 N N . ARG A 1 148 ? 16.873 12.791 -12.423 1.00 78.31 148 ARG A N 1
ATOM 1179 C CA . ARG A 1 148 ? 17.602 12.269 -13.578 1.00 78.31 148 ARG A CA 1
ATOM 1180 C C . ARG A 1 148 ? 18.314 10.996 -13.166 1.00 78.31 148 ARG A C 1
ATOM 1182 O O . ARG A 1 148 ? 19.113 11.027 -12.234 1.00 78.31 148 ARG A O 1
ATOM 1189 N N . LEU A 1 149 ? 18.055 9.907 -13.883 1.00 80.94 149 LEU A N 1
ATOM 1190 C CA . LEU A 1 149 ? 18.723 8.630 -13.647 1.00 80.94 149 LEU A CA 1
ATOM 1191 C C . LEU A 1 149 ? 19.438 8.180 -14.918 1.00 80.94 149 LEU A C 1
ATOM 1193 O O . LEU A 1 149 ? 18.815 8.018 -15.965 1.00 80.94 149 LEU A O 1
ATOM 1197 N N . GLY A 1 150 ? 20.759 8.029 -14.846 1.00 82.38 150 GLY A N 1
ATOM 1198 C CA . GLY A 1 150 ? 21.532 7.432 -15.933 1.00 82.38 150 GLY A CA 1
ATOM 1199 C C . GLY A 1 150 ? 21.327 5.921 -15.971 1.00 82.38 150 GLY A C 1
ATOM 1200 O O . GLY A 1 150 ? 21.124 5.309 -14.929 1.00 82.38 150 GLY A O 1
ATOM 1201 N N . VAL A 1 151 ? 21.401 5.324 -17.160 1.00 82.69 151 VAL A N 1
ATOM 1202 C CA . VAL A 1 151 ? 21.418 3.861 -17.323 1.00 82.69 151 VAL A CA 1
ATOM 1203 C C . VAL A 1 151 ? 22.637 3.257 -16.612 1.00 82.69 151 VAL A C 1
ATOM 1205 O O . VAL A 1 151 ? 23.744 3.762 -16.770 1.00 82.69 151 VAL A O 1
ATOM 1208 N N . GLY A 1 152 ? 22.436 2.182 -15.844 1.00 85.88 152 GLY A N 1
ATOM 1209 C CA . GLY A 1 152 ? 23.465 1.628 -14.952 1.00 85.88 152 GLY A CA 1
ATOM 1210 C C . GLY A 1 152 ? 23.556 2.361 -13.608 1.00 85.88 152 GLY A C 1
ATOM 1211 O O . GLY A 1 152 ? 24.399 2.028 -12.782 1.00 85.88 152 GLY A O 1
ATOM 1212 N N . GLY A 1 153 ? 22.726 3.387 -13.403 1.00 88.50 153 GLY A N 1
ATOM 1213 C CA . GLY A 1 153 ? 22.711 4.206 -12.201 1.00 88.50 153 GLY A CA 1
ATOM 1214 C C . GLY A 1 153 ? 21.674 3.762 -11.176 1.00 88.50 153 GLY A C 1
ATOM 1215 O O . GLY A 1 153 ? 20.708 3.053 -11.481 1.00 88.50 153 GLY A O 1
ATOM 1216 N N . GLU A 1 154 ? 21.861 4.275 -9.964 1.00 92.62 154 GLU A N 1
ATOM 1217 C CA . GLU A 1 154 ? 20.942 4.177 -8.835 1.00 92.62 154 GLU A CA 1
ATOM 1218 C C . GLU A 1 154 ? 20.544 5.587 -8.381 1.00 92.62 154 GLU A C 1
ATOM 1220 O O . GLU A 1 154 ? 21.375 6.496 -8.337 1.00 92.62 154 GLU A O 1
ATOM 1225 N N . GLY A 1 155 ? 19.266 5.790 -8.066 1.00 89.06 155 GLY A N 1
ATOM 1226 C CA . GLY A 1 155 ? 18.753 7.082 -7.622 1.00 89.06 155 GLY A CA 1
ATOM 1227 C C . GLY A 1 155 ? 17.550 6.933 -6.705 1.00 89.06 155 GLY A C 1
ATOM 1228 O O . GLY A 1 155 ? 16.740 6.026 -6.869 1.00 89.06 155 GLY A O 1
ATOM 1229 N N . LYS A 1 156 ? 17.419 7.841 -5.735 1.00 89.31 156 LYS A N 1
ATOM 1230 C CA . LYS A 1 156 ? 16.314 7.837 -4.771 1.00 89.31 156 LYS A CA 1
ATOM 1231 C C . LYS A 1 156 ? 15.254 8.870 -5.142 1.00 89.31 156 LYS A C 1
ATOM 1233 O O . LYS A 1 156 ? 15.577 10.035 -5.368 1.00 89.31 156 LYS A O 1
ATOM 1238 N N . LEU A 1 157 ? 13.996 8.445 -5.153 1.00 85.75 157 LEU A N 1
ATOM 1239 C CA . LEU A 1 157 ? 12.828 9.266 -5.432 1.00 85.75 157 LEU A CA 1
ATOM 1240 C C . LEU A 1 157 ? 11.746 8.980 -4.381 1.00 85.75 157 LEU A C 1
ATOM 1242 O O . LEU A 1 157 ? 11.091 7.938 -4.386 1.00 85.75 157 LEU A O 1
ATOM 1246 N N . GLY A 1 158 ? 11.604 9.906 -3.429 1.00 86.81 158 GLY A N 1
ATOM 1247 C CA . GLY A 1 158 ? 10.835 9.696 -2.201 1.00 86.81 158 GLY A CA 1
ATOM 1248 C C . GLY A 1 158 ? 11.310 8.452 -1.445 1.00 86.81 158 GLY A C 1
ATOM 1249 O O . GLY A 1 158 ? 12.478 8.379 -1.070 1.00 86.81 158 GLY A O 1
ATOM 1250 N N . GLU A 1 159 ? 10.416 7.487 -1.216 1.00 90.00 159 GLU A N 1
ATOM 1251 C CA . GLU A 1 159 ? 10.747 6.216 -0.542 1.00 90.00 159 GLU A CA 1
ATOM 1252 C C . GLU A 1 159 ? 11.281 5.135 -1.494 1.00 90.00 159 GLU A C 1
ATOM 1254 O O . GLU A 1 159 ? 11.733 4.087 -1.039 1.00 90.00 159 GLU A O 1
ATOM 1259 N N . TRP A 1 160 ? 11.239 5.378 -2.806 1.00 91.88 160 TRP A N 1
ATOM 1260 C CA . TRP A 1 160 ? 11.703 4.424 -3.803 1.00 91.88 160 TRP A CA 1
ATOM 1261 C C . TRP A 1 160 ? 13.171 4.658 -4.136 1.00 91.88 160 TRP A C 1
ATOM 1263 O O . TRP A 1 160 ? 13.588 5.770 -4.458 1.00 91.88 160 TRP A O 1
ATOM 1273 N N . THR A 1 161 ? 13.938 3.584 -4.134 1.00 93.06 161 THR A N 1
ATOM 1274 C CA . THR A 1 161 ? 15.252 3.495 -4.752 1.00 93.06 161 THR A CA 1
ATOM 1275 C C . THR A 1 161 ? 15.075 2.852 -6.118 1.00 93.06 161 THR A C 1
ATOM 1277 O O . THR A 1 161 ? 14.605 1.722 -6.226 1.00 93.06 161 THR A O 1
ATOM 1280 N N . LEU A 1 162 ? 15.418 3.589 -7.166 1.00 92.44 162 LEU A N 1
ATOM 1281 C CA . LEU A 1 162 ? 15.367 3.127 -8.543 1.00 92.44 162 LEU A CA 1
ATOM 1282 C C . LEU A 1 162 ? 16.764 2.711 -8.985 1.00 92.44 162 LEU A C 1
ATOM 1284 O O . LEU A 1 162 ? 17.716 3.478 -8.838 1.00 92.44 162 LEU A O 1
ATOM 1288 N N . ARG A 1 163 ? 16.871 1.522 -9.566 1.00 92.50 163 ARG A N 1
ATOM 1289 C CA . ARG A 1 163 ? 18.090 0.993 -10.178 1.00 92.50 163 ARG A CA 1
ATOM 1290 C C . ARG A 1 163 ? 17.835 0.706 -11.639 1.00 92.50 163 ARG A C 1
ATOM 1292 O O . ARG A 1 163 ? 16.761 0.238 -12.014 1.00 92.50 163 ARG A O 1
ATOM 1299 N N . THR A 1 164 ? 18.827 0.999 -12.464 1.00 91.44 164 THR A N 1
ATOM 1300 C CA . THR A 1 164 ? 18.757 0.731 -13.898 1.00 91.44 164 THR A CA 1
ATOM 1301 C C . THR A 1 164 ? 19.909 -0.156 -14.316 1.00 91.44 164 THR A C 1
ATOM 1303 O O . THR A 1 164 ? 21.041 0.058 -13.898 1.00 91.44 164 THR A O 1
ATOM 1306 N N . GLU A 1 165 ? 19.632 -1.134 -15.166 1.00 89.50 165 GLU A N 1
ATOM 1307 C CA . GLU A 1 165 ? 20.628 -2.097 -15.625 1.00 89.50 165 GLU A CA 1
ATOM 1308 C C . GLU A 1 165 ? 20.423 -2.381 -17.114 1.00 89.50 165 GLU A C 1
ATOM 1310 O O . GLU A 1 165 ? 19.298 -2.596 -17.570 1.00 89.50 165 GLU A O 1
ATOM 1315 N N . VAL A 1 166 ? 21.507 -2.376 -17.891 1.00 87.94 166 VAL A N 1
ATOM 1316 C CA . VAL A 1 166 ? 21.460 -2.825 -19.288 1.00 87.94 166 VAL A CA 1
ATOM 1317 C C . VAL A 1 166 ? 21.502 -4.340 -19.290 1.00 87.94 166 VAL A C 1
ATOM 1319 O O . VAL A 1 166 ? 22.528 -4.915 -18.950 1.00 87.94 166 VAL A O 1
ATOM 1322 N N . ILE A 1 167 ? 20.418 -4.989 -19.712 1.00 83.50 167 ILE A N 1
ATOM 1323 C CA . ILE A 1 167 ? 20.411 -6.455 -19.790 1.00 83.50 167 ILE A CA 1
ATOM 1324 C C . ILE A 1 167 ? 21.072 -6.938 -21.075 1.00 83.50 167 ILE A C 1
ATOM 1326 O O . ILE A 1 167 ? 21.831 -7.900 -21.053 1.00 83.50 167 ILE A O 1
ATOM 1330 N N . LYS A 1 168 ? 20.766 -6.296 -22.205 1.00 74.06 168 LYS A N 1
ATOM 1331 C CA . LYS A 1 168 ? 21.278 -6.688 -23.522 1.00 74.06 168 LYS A CA 1
ATOM 1332 C C . LYS A 1 168 ? 21.438 -5.463 -24.423 1.00 74.06 168 LYS A C 1
ATOM 1334 O O . LYS A 1 168 ? 20.567 -4.587 -24.459 1.00 74.06 168 LYS A O 1
ATOM 1339 N N . ASN A 1 169 ? 22.539 -5.430 -25.172 1.00 63.78 169 ASN A N 1
ATOM 1340 C CA . ASN A 1 169 ? 22.795 -4.450 -26.227 1.00 63.78 169 ASN A CA 1
ATOM 1341 C C . ASN A 1 169 ? 22.472 -5.087 -27.578 1.00 63.78 169 ASN A C 1
ATOM 1343 O O . ASN A 1 169 ? 23.195 -5.970 -28.024 1.00 63.78 169 ASN A O 1
ATOM 1347 N N . CYS A 1 170 ? 21.410 -4.634 -28.243 1.00 57.28 170 CYS A N 1
ATOM 1348 C CA . CYS A 1 170 ? 21.062 -5.123 -29.575 1.00 57.28 170 CYS A CA 1
ATOM 1349 C C . CYS A 1 170 ? 21.853 -4.297 -30.594 1.00 57.28 170 CYS A C 1
ATOM 1351 O O . CYS A 1 170 ? 21.365 -3.294 -31.116 1.00 57.28 170 CYS A O 1
ATOM 1353 N N . VAL A 1 171 ? 23.125 -4.653 -30.791 1.00 52.41 171 VAL A N 1
ATOM 1354 C CA . VAL A 1 171 ? 24.016 -3.969 -31.735 1.00 52.41 171 VAL A CA 1
ATOM 1355 C C . VAL A 1 171 ? 24.636 -4.999 -32.667 1.00 52.41 171 VAL A C 1
ATOM 1357 O O . VAL A 1 171 ? 25.582 -5.681 -32.298 1.00 52.41 171 VAL A O 1
ATOM 1360 N N . GLY A 1 172 ? 24.149 -5.061 -33.907 1.00 52.03 172 GLY A N 1
ATOM 1361 C CA . GLY A 1 172 ? 24.862 -5.750 -34.987 1.00 52.03 172 GLY A CA 1
ATOM 1362 C C . GLY A 1 172 ? 24.699 -7.270 -35.079 1.00 52.03 172 GLY A C 1
ATOM 1363 O O . GLY A 1 172 ? 25.618 -7.919 -35.562 1.00 52.03 172 GLY A O 1
ATOM 1364 N N . GLY A 1 173 ? 23.540 -7.821 -34.709 1.00 52.84 173 GLY A N 1
ATOM 1365 C CA . GLY A 1 173 ? 23.109 -9.139 -35.199 1.00 52.84 173 GLY A CA 1
ATOM 1366 C C . GLY A 1 173 ? 23.275 -10.337 -34.263 1.00 52.84 173 GLY A C 1
ATOM 1367 O O . GLY A 1 173 ? 22.798 -11.405 -34.625 1.00 52.84 173 GLY A O 1
ATOM 1368 N N . GLU A 1 174 ? 23.844 -10.194 -33.063 1.00 53.81 174 GLU A N 1
ATOM 1369 C CA . GLU A 1 174 ? 23.876 -11.291 -32.082 1.00 53.81 174 GLU A CA 1
ATOM 1370 C C . GLU A 1 174 ? 23.453 -10.845 -30.666 1.00 53.81 174 GLU A C 1
ATOM 1372 O O . GLU A 1 174 ? 23.732 -9.731 -30.228 1.00 53.81 174 GLU A O 1
ATOM 1377 N N . GLU A 1 175 ? 22.756 -11.773 -29.994 1.00 60.53 175 GLU A N 1
ATOM 1378 C CA . GLU A 1 175 ? 22.347 -11.867 -28.575 1.00 60.53 175 GLU A CA 1
ATOM 1379 C C . GLU A 1 175 ? 20.951 -11.398 -28.104 1.00 60.53 175 GLU A C 1
ATOM 1381 O O . GLU A 1 175 ? 20.537 -11.785 -27.007 1.00 60.53 175 GLU A O 1
ATOM 1386 N N . CYS A 1 176 ? 20.123 -10.723 -28.905 1.00 64.75 176 CYS A N 1
ATOM 1387 C CA . CYS A 1 176 ? 18.682 -10.612 -28.603 1.00 64.75 176 CYS A CA 1
ATOM 1388 C C . CYS A 1 176 ? 17.869 -10.421 -29.877 1.00 64.75 176 CYS A C 1
ATOM 1390 O O . CYS A 1 176 ? 18.111 -9.465 -30.616 1.00 64.75 176 CYS A O 1
ATOM 1392 N N . THR A 1 177 ? 16.871 -11.271 -30.113 1.00 73.50 177 THR A N 1
ATOM 1393 C CA . THR A 1 177 ? 15.878 -10.972 -31.147 1.00 73.50 177 THR A CA 1
ATOM 1394 C C . THR A 1 177 ? 15.038 -9.772 -30.700 1.00 73.50 177 THR A C 1
ATOM 1396 O O . THR A 1 177 ? 14.840 -9.532 -29.501 1.00 73.50 177 THR A O 1
ATOM 1399 N N . ALA A 1 178 ? 14.549 -8.981 -31.658 1.00 73.31 178 ALA A N 1
ATOM 1400 C CA . ALA A 1 178 ? 13.619 -7.889 -31.371 1.00 73.31 178 ALA A CA 1
ATOM 1401 C C . ALA A 1 178 ? 12.366 -8.387 -30.639 1.00 73.31 178 ALA A C 1
ATOM 1403 O O . ALA A 1 178 ? 11.866 -7.713 -29.743 1.00 73.31 178 ALA A O 1
ATOM 1404 N N . GLU A 1 179 ? 11.925 -9.603 -30.955 1.00 80.19 179 GLU A N 1
ATOM 1405 C CA . GLU A 1 179 ? 10.787 -10.273 -30.329 1.00 80.19 179 GLU A CA 1
ATOM 1406 C C . GLU A 1 179 ? 10.994 -10.480 -28.821 1.00 80.19 179 GLU A C 1
ATOM 1408 O O . GLU A 1 179 ? 10.168 -10.026 -28.033 1.00 80.19 179 GLU A O 1
ATOM 1413 N N . GLU A 1 180 ? 12.137 -11.034 -28.393 1.00 83.62 180 GLU A N 1
ATOM 1414 C CA . GLU A 1 180 ? 12.451 -11.206 -26.964 1.00 83.62 180 GLU A CA 1
ATOM 1415 C C . GLU A 1 180 ? 12.464 -9.870 -26.204 1.00 83.62 180 GLU A C 1
ATOM 1417 O O . GLU A 1 180 ? 12.006 -9.774 -25.061 1.00 83.62 180 GLU A O 1
ATOM 1422 N N . ALA A 1 181 ? 13.008 -8.822 -26.827 1.00 79.94 181 ALA A N 1
ATOM 1423 C CA . ALA A 1 181 ? 13.055 -7.490 -26.236 1.00 79.94 181 ALA A CA 1
ATOM 1424 C C . ALA A 1 181 ? 11.646 -6.898 -26.072 1.00 79.94 181 ALA A C 1
ATOM 1426 O O . ALA A 1 181 ? 11.332 -6.316 -25.031 1.00 79.94 181 ALA A O 1
ATOM 1427 N N . ILE A 1 182 ? 10.791 -7.071 -27.081 1.00 81.38 182 ILE A N 1
ATOM 1428 C CA . ILE A 1 182 ? 9.397 -6.625 -27.065 1.00 81.38 182 ILE A CA 1
ATOM 1429 C C . ILE A 1 182 ? 8.601 -7.382 -25.998 1.00 81.38 182 ILE A C 1
ATOM 1431 O O . ILE A 1 182 ? 7.851 -6.752 -25.249 1.00 81.38 182 ILE A O 1
ATOM 1435 N N . ASP A 1 183 ? 8.781 -8.697 -25.889 1.00 85.25 183 ASP A N 1
ATOM 1436 C CA . ASP A 1 183 ? 8.087 -9.523 -24.899 1.00 85.25 183 ASP A CA 1
ATOM 1437 C C . ASP A 1 183 ? 8.439 -9.106 -23.471 1.00 85.25 183 ASP A C 1
ATOM 1439 O O . ASP A 1 183 ? 7.547 -8.944 -22.635 1.00 85.25 183 ASP A O 1
ATOM 1443 N N . LYS A 1 184 ? 9.717 -8.802 -23.207 1.00 84.69 184 LYS A N 1
ATOM 1444 C CA . LYS A 1 184 ? 10.135 -8.224 -21.922 1.00 84.69 184 LYS A CA 1
ATOM 1445 C C . LYS A 1 184 ? 9.482 -6.868 -21.665 1.00 84.69 184 LYS A C 1
ATOM 1447 O O . LYS A 1 184 ? 8.948 -6.638 -20.593 1.00 84.69 184 LYS A O 1
ATOM 1452 N N . VAL A 1 185 ? 9.456 -5.960 -22.636 1.00 84.75 185 VAL A N 1
ATOM 1453 C CA . VAL A 1 185 ? 8.841 -4.623 -22.460 1.00 84.75 185 VAL A CA 1
ATOM 1454 C C . VAL A 1 185 ? 7.327 -4.703 -22.221 1.00 84.75 185 VAL A C 1
ATOM 1456 O O . VAL A 1 185 ? 6.742 -3.823 -21.582 1.00 84.75 185 VAL A O 1
ATOM 1459 N N . LYS A 1 186 ? 6.682 -5.761 -22.721 1.00 83.69 186 LYS A N 1
ATOM 1460 C CA . LYS A 1 186 ? 5.262 -6.046 -22.501 1.00 83.69 186 LYS A CA 1
ATOM 1461 C C . LYS A 1 186 ? 4.981 -6.752 -21.173 1.00 83.69 186 LYS A C 1
ATOM 1463 O O . LYS A 1 186 ? 3.815 -6.779 -20.774 1.00 83.69 186 LYS A O 1
ATOM 1468 N N . SER A 1 187 ? 5.989 -7.313 -20.501 1.00 85.31 187 SER A N 1
ATOM 1469 C CA . SER A 1 187 ? 5.786 -8.025 -19.241 1.00 85.31 187 SER A CA 1
ATOM 1470 C C . SER A 1 187 ? 5.240 -7.083 -18.171 1.00 85.31 187 SER A C 1
ATOM 1472 O O . SER A 1 187 ? 5.556 -5.892 -18.138 1.00 85.31 187 SER A O 1
ATOM 1474 N N . LYS A 1 188 ? 4.401 -7.616 -17.280 1.00 86.31 188 LYS A N 1
ATOM 1475 C CA . LYS A 1 188 ? 3.898 -6.834 -16.152 1.00 86.31 188 LYS A CA 1
ATOM 1476 C C . LYS A 1 188 ? 5.054 -6.466 -15.210 1.00 86.31 188 LYS A C 1
ATOM 1478 O O . LYS A 1 188 ? 5.991 -7.248 -15.077 1.00 86.31 188 LYS A O 1
ATOM 1483 N N . PRO A 1 189 ? 4.978 -5.301 -14.550 1.00 87.44 189 PRO A N 1
ATOM 1484 C CA . PRO A 1 189 ? 6.000 -4.817 -13.629 1.00 87.44 189 PRO A CA 1
ATOM 1485 C C . PRO A 1 189 ? 6.058 -5.578 -12.297 1.00 87.44 189 PRO A C 1
ATOM 1487 O O . PRO A 1 189 ? 6.985 -5.366 -11.521 1.00 87.44 189 PRO A O 1
ATOM 1490 N N . TYR A 1 190 ? 5.036 -6.377 -12.002 1.00 89.88 190 TYR A N 1
ATOM 1491 C CA . TYR A 1 190 ? 4.905 -7.213 -10.814 1.00 89.88 190 TYR A CA 1
ATOM 1492 C C . TYR A 1 190 ? 3.918 -8.350 -11.114 1.00 89.88 190 TYR A C 1
ATOM 1494 O O . TYR A 1 190 ? 3.016 -8.198 -11.952 1.00 89.88 190 TYR A O 1
ATOM 1502 N N . GLU A 1 191 ? 4.076 -9.476 -10.430 1.00 88.62 191 GLU A N 1
ATOM 1503 C CA . GLU A 1 191 ? 3.218 -10.657 -10.525 1.00 88.62 191 GLU A CA 1
ATOM 1504 C C . GLU A 1 191 ? 1.922 -10.468 -9.732 1.00 88.62 191 GLU A C 1
ATOM 1506 O O . GLU A 1 191 ? 0.838 -10.840 -10.193 1.00 88.62 191 GLU A O 1
ATOM 1511 N N . SER A 1 192 ? 2.025 -9.830 -8.563 1.00 91.81 192 SER A N 1
ATOM 1512 C CA . SER A 1 192 ? 0.924 -9.642 -7.618 1.00 91.81 192 SER A CA 1
ATOM 1513 C C . SER A 1 192 ? 0.960 -8.265 -6.940 1.00 91.81 192 SER A C 1
ATOM 1515 O O . SER A 1 192 ? 1.970 -7.558 -6.940 1.00 91.81 192 SER A O 1
ATOM 1517 N N . LEU A 1 193 ? -0.171 -7.840 -6.369 1.00 90.75 193 LEU A N 1
ATOM 1518 C CA . LEU A 1 193 ? -0.226 -6.579 -5.618 1.00 90.75 193 LEU A CA 1
ATOM 1519 C C . LEU A 1 193 ? 0.586 -6.663 -4.324 1.00 90.75 193 LEU A C 1
ATOM 1521 O O . LEU A 1 193 ? 1.078 -5.650 -3.839 1.00 90.75 193 LEU A O 1
ATOM 1525 N N . GLU A 1 194 ? 0.712 -7.864 -3.782 1.00 94.06 194 GLU A N 1
ATOM 1526 C CA . GLU A 1 194 ? 1.503 -8.223 -2.623 1.00 94.06 194 GLU A CA 1
ATOM 1527 C C . GLU A 1 194 ? 2.990 -7.999 -2.906 1.00 94.06 194 GLU A C 1
ATOM 1529 O O . GLU A 1 194 ? 3.644 -7.342 -2.105 1.00 94.06 194 GLU A O 1
ATOM 1534 N N . GLU A 1 195 ? 3.499 -8.404 -4.075 1.00 92.19 195 GLU A N 1
ATOM 1535 C CA . GLU A 1 195 ? 4.874 -8.094 -4.500 1.00 92.19 195 GLU A CA 1
ATOM 1536 C C . GLU A 1 195 ? 5.103 -6.575 -4.581 1.00 92.19 195 GLU A C 1
ATOM 1538 O O . GLU A 1 195 ? 6.048 -6.038 -3.993 1.00 92.19 195 GLU A O 1
ATOM 1543 N N . LEU A 1 196 ? 4.172 -5.856 -5.223 1.00 93.00 196 LEU A N 1
ATOM 1544 C CA . LEU A 1 196 ? 4.234 -4.397 -5.313 1.00 93.00 196 LEU A CA 1
ATOM 1545 C C . LEU A 1 196 ? 4.230 -3.738 -3.925 1.00 93.00 196 LEU A C 1
ATOM 1547 O O . LEU A 1 196 ? 4.966 -2.781 -3.672 1.00 93.00 196 LEU A O 1
ATOM 1551 N N . MET A 1 197 ? 3.394 -4.233 -3.013 1.00 93.00 197 MET A N 1
ATOM 1552 C CA . MET A 1 197 ? 3.320 -3.748 -1.638 1.00 93.00 197 MET A CA 1
ATOM 1553 C C . MET A 1 197 ? 4.512 -4.165 -0.785 1.00 93.00 197 MET A C 1
ATOM 1555 O O . MET A 1 197 ? 4.862 -3.422 0.133 1.00 93.00 197 MET A O 1
ATOM 1559 N N . GLY A 1 198 ? 5.165 -5.275 -1.119 1.00 94.12 198 GLY A N 1
ATOM 1560 C CA . GLY A 1 198 ? 6.489 -5.650 -0.634 1.00 94.12 198 GLY A CA 1
ATOM 1561 C C . GLY A 1 198 ? 7.538 -4.581 -0.933 1.00 94.12 198 GLY A C 1
ATOM 1562 O O . GLY A 1 198 ? 8.594 -4.559 -0.312 1.00 94.12 198 GLY A O 1
ATOM 1563 N N . GLY A 1 199 ? 7.210 -3.629 -1.811 1.00 93.12 199 GLY A N 1
ATOM 1564 C CA . GLY A 1 199 ? 8.070 -2.517 -2.161 1.00 93.12 199 GLY A CA 1
ATOM 1565 C C . GLY A 1 199 ? 8.967 -2.848 -3.338 1.00 93.12 199 GLY A C 1
ATOM 1566 O O . GLY A 1 199 ? 9.997 -2.203 -3.481 1.00 93.12 199 GLY A O 1
ATOM 1567 N N . ARG A 1 200 ? 8.604 -3.834 -4.163 1.00 92.75 200 ARG A N 1
ATOM 1568 C CA . ARG A 1 200 ? 9.372 -4.223 -5.341 1.00 92.75 200 ARG A CA 1
ATOM 1569 C C . ARG A 1 200 ? 8.528 -4.100 -6.600 1.00 92.75 200 ARG A C 1
ATOM 1571 O O . ARG A 1 200 ? 7.363 -4.479 -6.625 1.00 92.75 200 ARG A O 1
ATOM 1578 N N . PHE A 1 201 ? 9.124 -3.575 -7.658 1.00 93.12 201 PHE A N 1
ATOM 1579 C CA . PHE A 1 201 ? 8.626 -3.770 -9.015 1.00 93.12 201 PHE A CA 1
ATOM 1580 C C . PHE A 1 201 ? 9.801 -3.788 -9.990 1.00 93.12 201 PHE A C 1
ATOM 1582 O O . PHE A 1 201 ? 10.850 -3.193 -9.734 1.00 93.12 201 PHE A O 1
ATOM 1589 N N . CYS A 1 202 ? 9.616 -4.426 -11.139 1.00 92.44 202 CYS A N 1
ATOM 1590 C CA . CYS A 1 202 ? 10.619 -4.506 -12.188 1.00 92.44 202 CYS A CA 1
ATOM 1591 C C . CYS A 1 202 ? 9.962 -4.432 -13.565 1.00 92.44 202 CYS A C 1
ATOM 1593 O O . CYS A 1 202 ? 9.164 -5.290 -13.916 1.00 92.44 202 CYS A O 1
ATOM 1595 N N . TYR A 1 203 ? 10.332 -3.447 -14.380 1.00 90.69 203 TYR A N 1
ATOM 1596 C CA . TYR A 1 203 ? 9.883 -3.365 -15.772 1.00 90.69 203 TYR A CA 1
ATOM 1597 C C . TYR A 1 203 ? 11.039 -3.075 -16.717 1.00 90.69 203 TYR A C 1
ATOM 1599 O O . TYR A 1 203 ? 12.150 -2.748 -16.301 1.00 90.69 203 TYR A O 1
ATOM 1607 N N . TYR A 1 204 ? 10.760 -3.196 -18.010 1.00 87.88 204 TYR A N 1
ATOM 1608 C CA . TYR A 1 204 ? 11.744 -2.999 -19.061 1.00 87.88 204 TYR A CA 1
ATOM 1609 C C . TYR A 1 204 ? 11.342 -1.837 -19.960 1.00 87.88 204 TYR A C 1
ATOM 1611 O O . TYR A 1 204 ? 10.169 -1.668 -20.298 1.00 87.88 204 TYR A O 1
ATOM 1619 N N . ILE A 1 205 ? 12.333 -1.046 -20.360 1.00 86.56 205 ILE A N 1
ATOM 1620 C CA . ILE A 1 205 ? 12.183 0.030 -21.339 1.00 86.56 205 ILE A CA 1
ATOM 1621 C C . ILE A 1 205 ? 13.191 -0.154 -22.469 1.00 86.56 205 ILE A C 1
ATOM 1623 O O . ILE A 1 205 ? 14.294 -0.671 -22.271 1.00 86.56 205 ILE A O 1
ATOM 1627 N N . LEU A 1 206 ? 12.810 0.292 -23.662 1.00 83.88 206 LEU A N 1
ATOM 1628 C CA . LEU A 1 206 ? 13.716 0.376 -24.800 1.00 83.88 206 LEU A CA 1
ATOM 1629 C C . LEU A 1 206 ? 14.379 1.741 -24.803 1.00 83.88 206 LEU A C 1
ATOM 1631 O O . LEU A 1 206 ? 13.708 2.767 -24.712 1.00 83.88 206 LEU A O 1
ATOM 1635 N N . VAL A 1 207 ? 15.698 1.757 -24.948 1.00 82.44 207 VAL A N 1
ATOM 1636 C CA . VAL A 1 207 ? 16.454 2.998 -25.071 1.00 82.44 207 VAL A CA 1
ATOM 1637 C C . VAL A 1 207 ? 17.237 2.977 -26.369 1.00 82.44 207 VAL A C 1
ATOM 1639 O O . VAL A 1 207 ? 18.021 2.067 -26.630 1.00 82.44 207 VAL A O 1
ATOM 1642 N N . LYS A 1 208 ? 17.024 3.996 -27.202 1.00 75.50 208 LYS A N 1
ATOM 1643 C CA . LYS A 1 208 ? 17.735 4.145 -28.470 1.00 75.50 208 LYS A CA 1
ATOM 1644 C C . LYS A 1 208 ? 19.210 4.440 -28.211 1.00 75.50 208 LYS A C 1
ATOM 1646 O O . LYS A 1 208 ? 19.541 5.410 -27.528 1.00 75.50 208 LYS A O 1
ATOM 1651 N N . THR A 1 209 ? 20.102 3.654 -28.806 1.00 73.06 209 THR A N 1
ATOM 1652 C CA . THR A 1 209 ? 21.545 3.892 -28.751 1.00 73.06 209 THR A CA 1
ATOM 1653 C C . THR A 1 209 ? 22.025 4.466 -30.080 1.00 73.06 209 THR A C 1
ATOM 1655 O O . THR A 1 209 ? 21.660 4.018 -31.166 1.00 73.06 209 THR A O 1
ATOM 1658 N N . LYS A 1 210 ? 22.836 5.527 -30.028 1.00 63.59 210 LYS A N 1
ATOM 1659 C CA . LYS A 1 210 ? 23.486 6.047 -31.237 1.00 63.59 210 LYS A CA 1
ATOM 1660 C C . LYS A 1 210 ? 24.752 5.238 -31.492 1.00 63.59 210 LYS A C 1
ATOM 1662 O O . LYS A 1 210 ? 25.610 5.138 -30.616 1.00 63.59 210 LYS A O 1
ATOM 1667 N N . ARG A 1 211 ? 24.888 4.700 -32.707 1.00 56.94 211 ARG A N 1
ATOM 1668 C CA . ARG A 1 211 ? 26.162 4.158 -33.190 1.00 56.94 211 ARG A CA 1
ATOM 1669 C C . ARG A 1 211 ? 27.122 5.343 -33.317 1.00 56.94 211 ARG A C 1
ATOM 1671 O O . ARG A 1 211 ? 26.835 6.281 -34.052 1.00 56.94 211 ARG A O 1
ATOM 1678 N N . LYS A 1 212 ? 28.225 5.348 -32.572 1.00 52.16 212 LYS A N 1
ATOM 1679 C CA . LYS A 1 212 ? 29.347 6.240 -32.888 1.00 52.16 212 LYS A CA 1
ATOM 1680 C C . LYS A 1 212 ? 30.178 5.548 -33.968 1.00 52.16 212 LYS A C 1
ATOM 1682 O O . LYS A 1 212 ? 30.555 4.393 -33.785 1.00 52.16 212 LYS A O 1
ATOM 1687 N N . ASP A 1 213 ? 30.504 6.261 -35.042 1.00 45.88 213 ASP A N 1
ATOM 1688 C CA . ASP A 1 213 ? 31.245 5.781 -36.226 1.00 45.88 213 ASP A CA 1
ATOM 1689 C C . ASP A 1 213 ? 32.702 5.321 -35.967 1.00 45.88 213 ASP A C 1
ATOM 1691 O O . ASP A 1 213 ? 33.511 5.246 -36.886 1.00 45.88 213 ASP A O 1
ATOM 1695 N N . LYS A 1 214 ? 33.091 5.015 -34.721 1.00 42.62 214 LYS A N 1
ATOM 1696 C CA . LYS A 1 214 ? 34.473 4.654 -34.350 1.00 42.62 214 LYS A CA 1
ATOM 1697 C C . LYS A 1 214 ? 34.574 3.544 -33.295 1.00 42.62 214 LYS A C 1
ATOM 1699 O O . LYS A 1 214 ? 35.424 3.609 -32.415 1.00 42.62 214 LYS A O 1
ATOM 1704 N N . GLY A 1 215 ? 33.694 2.542 -33.334 1.00 45.78 215 GLY A N 1
ATOM 1705 C CA . GLY A 1 215 ? 33.849 1.301 -32.548 1.00 45.78 215 GLY A CA 1
ATOM 1706 C C . GLY A 1 215 ? 33.683 1.416 -31.023 1.00 45.78 215 GLY A C 1
ATOM 1707 O O . GLY A 1 215 ? 33.694 0.398 -30.340 1.00 45.78 215 GLY A O 1
ATOM 1708 N N . ARG A 1 216 ? 33.471 2.617 -30.472 1.00 41.50 216 ARG A N 1
ATOM 1709 C CA . ARG A 1 216 ? 33.052 2.834 -29.079 1.00 41.50 216 ARG A CA 1
ATOM 1710 C C . ARG A 1 216 ? 31.716 3.544 -29.046 1.00 41.50 216 ARG A C 1
ATOM 1712 O O . ARG A 1 216 ? 31.617 4.710 -29.415 1.00 41.50 216 ARG A O 1
ATOM 1719 N N . ILE A 1 217 ? 30.695 2.828 -28.600 1.00 45.91 217 ILE A N 1
ATOM 1720 C CA . ILE A 1 217 ? 29.339 3.339 -28.423 1.00 45.91 217 ILE A CA 1
ATOM 1721 C C . ILE A 1 217 ? 29.350 4.271 -27.210 1.00 45.91 217 ILE A C 1
ATOM 1723 O O . ILE A 1 217 ? 29.783 3.885 -26.129 1.00 45.91 217 ILE A O 1
ATOM 1727 N N . SER A 1 218 ? 28.881 5.507 -27.374 1.00 35.16 218 SER A N 1
ATOM 1728 C CA . SER A 1 218 ? 28.486 6.337 -26.232 1.00 35.16 218 SER A CA 1
ATOM 1729 C C . SER A 1 218 ? 27.211 7.095 -26.596 1.00 35.16 218 SER A C 1
ATOM 1731 O O . SER A 1 218 ? 27.153 7.674 -27.688 1.00 35.16 218 SER A O 1
ATOM 1733 N N . PRO A 1 219 ? 26.202 7.114 -25.721 1.00 40.00 219 PRO A N 1
ATOM 1734 C CA . PRO A 1 219 ? 24.985 7.883 -25.939 1.00 40.00 219 PRO A CA 1
ATOM 1735 C C . PRO A 1 219 ? 25.220 9.390 -25.746 1.00 40.00 219 PRO A C 1
ATOM 1737 O O . PRO A 1 219 ? 26.178 9.817 -25.109 1.00 40.00 219 PRO A O 1
ATOM 1740 N N . ILE A 1 220 ? 24.372 10.211 -26.372 1.00 36.66 220 ILE A N 1
ATOM 1741 C CA . ILE A 1 220 ? 24.403 11.677 -26.264 1.00 36.66 220 ILE A CA 1
ATOM 1742 C C . ILE A 1 220 ? 23.017 12.142 -25.840 1.00 36.66 220 ILE A C 1
ATOM 1744 O O . ILE A 1 220 ? 22.031 11.854 -26.521 1.00 36.66 220 ILE A O 1
ATOM 1748 N N . ILE A 1 221 ? 22.982 12.907 -24.754 1.00 32.94 221 ILE A N 1
ATOM 1749 C CA . ILE A 1 221 ? 21.820 13.624 -24.239 1.00 32.94 221 ILE A CA 1
ATOM 1750 C C . ILE A 1 221 ? 21.655 14.922 -25.044 1.00 32.94 221 ILE A C 1
ATOM 1752 O O . ILE A 1 221 ? 22.575 15.736 -25.117 1.00 32.94 221 ILE A O 1
ATOM 1756 N N . ALA A 1 222 ? 20.478 15.164 -25.622 1.00 28.73 222 ALA A N 1
ATOM 1757 C CA . ALA A 1 222 ? 20.127 16.475 -26.163 1.00 28.73 222 ALA A CA 1
ATOM 1758 C C . ALA A 1 222 ? 19.558 17.375 -25.051 1.00 28.73 222 ALA A C 1
ATOM 1760 O O . ALA A 1 222 ? 18.371 17.682 -25.026 1.00 28.73 222 ALA A O 1
ATOM 1761 N N . THR A 1 223 ? 20.390 17.837 -24.114 1.00 30.39 223 THR A N 1
ATOM 1762 C CA . THR A 1 223 ? 19.977 18.933 -23.227 1.00 30.39 223 THR A CA 1
ATOM 1763 C C . THR A 1 223 ? 20.129 20.244 -23.982 1.00 30.39 223 THR A C 1
ATOM 1765 O O . THR A 1 223 ? 21.224 20.802 -24.053 1.00 30.39 223 THR A O 1
ATOM 1768 N N . LYS A 1 224 ? 19.028 20.798 -24.499 1.00 26.14 224 LYS A N 1
ATOM 1769 C CA . LYS A 1 224 ? 18.946 22.262 -24.524 1.00 26.14 224 LYS A CA 1
ATOM 1770 C C . LYS A 1 224 ? 18.897 22.699 -23.057 1.00 26.14 224 LYS A C 1
ATOM 1772 O O . LYS A 1 224 ? 17.976 22.270 -22.360 1.00 26.14 224 LYS A O 1
ATOM 1777 N N . PRO A 1 225 ? 19.852 23.498 -22.553 1.00 27.58 225 PRO A N 1
ATOM 1778 C CA . PRO A 1 225 ? 19.671 24.105 -21.245 1.00 27.58 225 PRO A CA 1
ATOM 1779 C C . PRO A 1 225 ? 18.372 24.925 -21.280 1.00 27.58 225 PRO A C 1
ATOM 1781 O O . PRO A 1 225 ? 18.068 25.526 -22.322 1.00 27.58 225 PRO A O 1
ATOM 1784 N N . PRO A 1 226 ? 17.583 24.967 -20.191 1.00 31.88 226 PRO A N 1
ATOM 1785 C CA . PRO A 1 226 ? 16.512 25.944 -20.099 1.00 31.88 226 PRO A CA 1
ATOM 1786 C C . PRO A 1 226 ? 17.130 27.318 -20.364 1.00 31.88 226 PRO A C 1
ATOM 1788 O O . PRO A 1 226 ? 18.147 27.673 -19.763 1.00 31.88 226 PRO A O 1
ATOM 1791 N N . ARG A 1 227 ? 16.560 28.076 -21.312 1.00 31.61 227 ARG A N 1
ATOM 1792 C CA . ARG A 1 227 ? 16.910 29.489 -21.486 1.00 31.61 227 ARG A CA 1
ATOM 1793 C C . ARG A 1 227 ? 16.749 30.132 -20.115 1.00 31.61 227 ARG A C 1
ATOM 1795 O O . ARG A 1 227 ? 15.624 30.274 -19.644 1.00 31.61 227 ARG A O 1
ATOM 1802 N N . ALA A 1 228 ? 17.862 30.497 -19.486 1.00 32.47 228 ALA A N 1
ATOM 1803 C CA . ALA A 1 228 ? 17.836 31.359 -18.326 1.00 32.47 228 ALA A CA 1
ATOM 1804 C C . ALA A 1 228 ? 17.070 32.619 -18.743 1.00 32.47 228 ALA A C 1
ATOM 1806 O O . ALA A 1 228 ? 17.522 33.372 -19.609 1.00 32.47 228 ALA A O 1
ATOM 1807 N N . LEU A 1 229 ? 15.875 32.809 -18.182 1.00 39.06 229 LEU A N 1
ATOM 1808 C CA . LEU A 1 229 ? 15.214 34.101 -18.218 1.00 39.06 229 LEU A CA 1
ATOM 1809 C C . LEU A 1 229 ? 16.173 35.061 -17.525 1.00 39.06 229 LEU A C 1
ATOM 1811 O O . LEU A 1 229 ? 16.405 34.964 -16.321 1.00 39.06 229 LEU A O 1
ATOM 1815 N N . SER A 1 230 ? 16.805 35.924 -18.316 1.00 35.78 230 SER A N 1
ATOM 1816 C CA . SER A 1 230 ? 17.669 36.966 -17.788 1.00 35.78 230 SER A CA 1
ATOM 1817 C C . SER A 1 230 ? 16.850 37.796 -16.796 1.00 35.78 230 SER A C 1
ATOM 1819 O O . SER A 1 230 ? 15.750 38.229 -17.151 1.00 35.78 230 SER A O 1
ATOM 1821 N N . PRO A 1 231 ? 17.333 38.028 -15.565 1.00 40.47 231 PRO A N 1
ATOM 1822 C CA . PRO A 1 231 ? 16.656 38.947 -14.668 1.00 40.47 231 PRO A CA 1
ATOM 1823 C C . PRO A 1 231 ? 16.647 40.352 -15.295 1.00 40.47 231 PRO A C 1
ATOM 1825 O O . PRO A 1 231 ? 17.579 40.709 -16.029 1.00 40.47 231 PRO A O 1
ATOM 1828 N N . PRO A 1 232 ? 15.618 41.174 -15.029 1.00 39.91 232 PRO A N 1
ATOM 1829 C CA . PRO A 1 232 ? 15.578 42.540 -15.525 1.00 39.91 232 PRO A CA 1
ATOM 1830 C C . PRO A 1 232 ? 16.789 43.318 -14.996 1.00 39.91 232 PRO A C 1
ATOM 1832 O O . PRO A 1 232 ? 16.995 43.434 -13.786 1.00 39.91 232 PRO A O 1
ATOM 1835 N N . ARG A 1 233 ? 17.599 43.851 -15.922 1.00 37.09 233 ARG A N 1
ATOM 1836 C CA . ARG A 1 233 ? 18.713 44.761 -15.627 1.00 37.09 233 ARG A CA 1
ATOM 1837 C C . ARG A 1 233 ? 18.186 45.967 -14.847 1.00 37.09 233 ARG A C 1
ATOM 1839 O O . ARG A 1 233 ? 17.543 46.841 -15.424 1.00 37.09 233 ARG A O 1
ATOM 1846 N N . LYS A 1 234 ? 18.513 46.054 -13.557 1.00 40.91 234 LYS A N 1
ATOM 1847 C CA . LYS A 1 234 ? 18.534 47.333 -12.843 1.00 40.91 234 LYS A CA 1
ATOM 1848 C C . LYS A 1 234 ? 19.870 48.013 -13.128 1.00 40.91 234 LYS A C 1
ATOM 1850 O O . LYS A 1 234 ? 20.927 47.496 -12.782 1.00 40.91 234 LYS A O 1
ATOM 1855 N N . TYR A 1 235 ? 19.794 49.155 -13.799 1.00 45.19 235 TYR A N 1
ATOM 1856 C CA . TYR A 1 235 ? 20.890 50.102 -13.948 1.00 45.19 235 TYR A CA 1
ATOM 1857 C C . TYR A 1 235 ? 21.133 50.827 -12.615 1.00 45.19 235 TYR A C 1
ATOM 1859 O O . TYR A 1 235 ? 20.264 51.551 -12.142 1.00 45.19 235 TYR A O 1
ATOM 1867 N N . SER A 1 236 ? 22.326 50.668 -12.052 1.00 42.88 236 SER A N 1
ATOM 1868 C CA . SER A 1 236 ? 23.031 51.675 -11.243 1.00 42.88 236 SER A CA 1
ATOM 1869 C C . SER A 1 236 ? 24.489 51.218 -11.204 1.00 42.88 236 SER A C 1
ATOM 1871 O O . SER A 1 236 ? 24.764 50.107 -10.770 1.00 42.88 236 SER A O 1
ATOM 1873 N N . GLY A 1 237 ? 25.431 51.914 -11.818 1.00 38.41 237 GLY A N 1
ATOM 1874 C CA . GLY A 1 237 ? 26.068 53.083 -11.224 1.00 38.41 237 GLY A CA 1
ATOM 1875 C C . GLY A 1 237 ? 27.576 52.843 -11.332 1.00 38.41 237 GLY A C 1
ATOM 1876 O O . GLY A 1 237 ? 28.061 51.774 -10.981 1.00 38.41 237 GLY A O 1
ATOM 1877 N N . MET A 1 238 ? 28.275 53.794 -11.939 1.00 43.41 238 MET A N 1
ATOM 1878 C CA . MET A 1 238 ? 29.697 53.748 -12.276 1.00 43.41 238 MET A CA 1
ATOM 1879 C C . MET A 1 238 ? 30.590 53.679 -11.028 1.00 43.41 238 MET A C 1
ATOM 1881 O O . MET A 1 238 ? 30.295 54.356 -10.046 1.00 43.41 238 MET A O 1
ATOM 1885 N N . ASN A 1 239 ? 31.702 52.934 -11.103 1.00 40.12 239 ASN A N 1
ATOM 1886 C CA . ASN A 1 239 ? 33.084 53.434 -10.947 1.00 40.12 239 ASN A CA 1
ATOM 1887 C C . ASN A 1 239 ? 34.080 52.293 -10.662 1.00 40.12 239 ASN A C 1
ATOM 1889 O O . ASN A 1 239 ? 33.833 51.464 -9.793 1.00 40.12 239 ASN A O 1
ATOM 1893 N N . GLY A 1 240 ? 35.244 52.328 -11.327 1.00 36.25 240 GLY A N 1
ATOM 1894 C CA . GLY A 1 240 ? 36.474 51.678 -10.847 1.00 36.25 240 GLY A CA 1
ATOM 1895 C C . GLY A 1 240 ? 37.163 50.724 -11.828 1.00 36.25 240 GLY A C 1
ATOM 1896 O O . GLY A 1 240 ? 36.826 49.550 -11.895 1.00 36.25 240 GLY A O 1
ATOM 1897 N N . SER A 1 241 ? 38.152 51.245 -12.557 1.00 40.50 241 SER A N 1
ATOM 1898 C CA . SER A 1 241 ? 39.123 50.534 -13.414 1.00 40.50 241 SER A CA 1
ATOM 1899 C C . SER A 1 241 ? 40.222 49.800 -12.588 1.00 40.50 241 SER A C 1
ATOM 1901 O O . SER A 1 241 ? 40.122 49.762 -11.366 1.00 40.50 241 SER A O 1
ATOM 1903 N N . PRO A 1 242 ? 41.347 49.341 -13.184 1.00 60.88 242 PRO A N 1
ATOM 1904 C CA . PRO A 1 242 ? 41.545 48.070 -13.887 1.00 60.88 242 PRO A CA 1
ATOM 1905 C C . PRO A 1 242 ? 42.709 47.243 -13.264 1.00 60.88 242 PRO A C 1
ATOM 1907 O O . PRO A 1 242 ? 43.243 47.611 -12.225 1.00 60.88 242 PRO A O 1
ATOM 1910 N N . LEU A 1 243 ? 43.162 46.206 -13.991 1.00 36.66 243 LEU A N 1
ATOM 1911 C CA . LEU A 1 243 ? 44.398 45.399 -13.841 1.00 36.66 243 LEU A CA 1
ATOM 1912 C C . LEU A 1 243 ? 44.217 44.027 -13.170 1.00 36.66 243 LEU A C 1
ATOM 1914 O O . LEU A 1 243 ? 44.028 43.907 -11.968 1.00 36.66 243 LEU A O 1
ATOM 1918 N N . SER A 1 244 ? 44.449 42.952 -13.920 1.00 38.31 244 SER A N 1
ATOM 1919 C CA . SER A 1 244 ? 45.788 42.346 -14.007 1.00 38.31 244 SER A CA 1
ATOM 1920 C C . SER A 1 244 ? 45.749 41.060 -14.839 1.00 38.31 244 SER A C 1
ATOM 1922 O O . SER A 1 244 ? 44.818 40.264 -14.772 1.00 38.31 244 SER A O 1
ATOM 1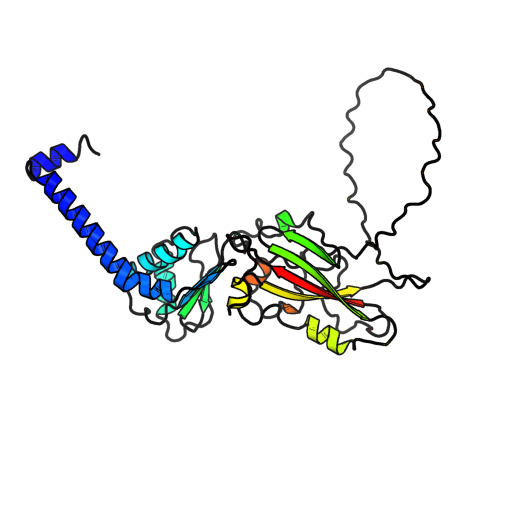924 N N . LEU A 1 245 ? 46.778 40.910 -15.671 1.00 46.38 245 LEU A N 1
ATOM 1925 C CA . LEU A 1 245 ? 47.134 39.686 -16.373 1.00 46.38 245 LEU A CA 1
ATOM 1926 C C . LEU A 1 245 ? 47.622 38.652 -15.355 1.00 46.38 245 LEU A C 1
ATOM 1928 O O . LEU A 1 245 ? 48.572 38.930 -14.625 1.00 46.38 245 LEU A O 1
ATOM 1932 N N . SER A 1 246 ? 47.060 37.447 -15.374 1.00 36.19 246 SER A N 1
ATOM 1933 C CA . SER A 1 246 ? 47.711 36.275 -14.797 1.00 36.19 246 SER A CA 1
ATOM 1934 C C . SER A 1 246 ? 47.637 35.093 -15.767 1.00 36.19 246 SER A C 1
ATOM 1936 O O . SER A 1 246 ? 46.584 34.568 -16.112 1.00 36.19 246 SER A O 1
ATOM 1938 N N . SER A 1 247 ? 48.827 34.774 -16.280 1.00 38.41 247 SER A N 1
ATOM 1939 C CA . SER A 1 247 ? 49.381 33.426 -16.423 1.00 38.41 247 SER A CA 1
ATOM 1940 C C . SER A 1 247 ? 48.447 32.302 -16.882 1.00 38.41 247 SER A C 1
ATOM 1942 O O . SER A 1 247 ? 47.750 31.671 -16.095 1.00 38.41 247 SER A O 1
ATOM 1944 N N . ARG A 1 248 ? 48.613 31.958 -18.167 1.00 46.72 248 ARG A N 1
ATOM 1945 C CA . ARG A 1 248 ? 48.530 30.586 -18.682 1.00 46.72 248 ARG A CA 1
ATOM 1946 C C . ARG A 1 248 ? 49.305 29.636 -17.757 1.00 46.72 248 ARG A C 1
ATOM 1948 O O . ARG A 1 248 ? 50.533 29.689 -17.748 1.00 46.72 248 ARG A O 1
ATOM 1955 N N . SER A 1 249 ? 48.608 28.754 -17.049 1.00 39.81 249 SER A N 1
ATOM 1956 C CA . SER A 1 249 ? 49.168 27.485 -16.587 1.00 39.81 249 SER A CA 1
ATOM 1957 C C . SER A 1 249 ? 48.616 26.372 -17.471 1.00 39.81 249 SER A C 1
ATOM 1959 O O . SER A 1 249 ? 47.418 26.114 -17.536 1.00 39.81 249 SER A O 1
ATOM 1961 N N . SER A 1 250 ? 49.528 25.765 -18.217 1.00 47.81 250 SER A N 1
ATOM 1962 C CA . SER A 1 250 ? 49.377 24.481 -18.880 1.00 47.81 250 SER A CA 1
ATOM 1963 C C . SER A 1 250 ? 49.179 23.395 -17.822 1.00 47.81 250 SER A C 1
ATOM 1965 O O . SER A 1 250 ? 50.152 22.931 -17.236 1.00 47.81 250 SER A O 1
ATOM 1967 N N . GLU A 1 251 ? 47.930 23.031 -17.555 1.00 43.41 251 GLU A N 1
ATOM 1968 C CA . GLU A 1 251 ? 47.579 21.898 -16.685 1.00 43.41 251 GLU A CA 1
ATOM 1969 C C . GLU A 1 251 ? 46.280 21.205 -17.140 1.00 43.41 251 GLU A C 1
ATOM 1971 O O . GLU A 1 251 ? 45.616 20.512 -16.379 1.00 43.41 251 GLU A O 1
ATOM 1976 N N . GLU A 1 252 ? 45.916 21.367 -18.413 1.00 43.28 252 GLU A N 1
ATOM 1977 C CA . GLU A 1 252 ? 44.832 20.619 -19.052 1.00 43.28 252 GLU A CA 1
ATOM 1978 C C . GLU A 1 252 ? 45.422 19.640 -20.062 1.00 43.28 252 GLU A C 1
ATOM 1980 O O . GLU A 1 252 ? 45.288 19.823 -21.265 1.00 43.28 252 GLU A O 1
ATOM 1985 N N . ASP A 1 253 ? 46.092 18.596 -19.580 1.00 41.28 253 ASP A N 1
ATOM 1986 C CA . ASP A 1 253 ? 46.317 17.414 -20.402 1.00 41.28 253 ASP A CA 1
ATOM 1987 C C . ASP A 1 253 ? 46.351 16.135 -19.549 1.00 41.28 253 ASP A C 1
ATOM 1989 O O . ASP A 1 253 ? 47.260 15.874 -18.768 1.00 41.28 253 ASP A O 1
ATOM 1993 N N . ILE A 1 254 ? 45.329 15.309 -19.807 1.00 42.97 254 ILE A N 1
ATOM 1994 C CA . ILE A 1 254 ? 45.311 13.846 -19.668 1.00 42.97 254 ILE A CA 1
ATOM 1995 C C . ILE A 1 254 ? 45.042 13.292 -18.254 1.00 42.97 254 ILE A C 1
ATOM 1997 O O . ILE A 1 254 ? 45.791 12.492 -17.703 1.00 42.97 254 ILE A O 1
ATOM 2001 N N . ARG A 1 255 ? 43.843 13.589 -17.742 1.00 40.44 255 ARG A N 1
ATOM 2002 C CA . ARG A 1 255 ? 42.929 12.572 -17.176 1.00 40.44 255 ARG A CA 1
ATOM 2003 C C . ARG A 1 255 ? 41.492 12.875 -17.611 1.00 40.44 255 ARG A C 1
ATOM 2005 O O . ARG A 1 255 ? 40.635 13.209 -16.805 1.00 40.44 255 ARG A O 1
ATOM 2012 N N . ARG A 1 256 ? 41.226 12.794 -18.919 1.00 42.16 256 ARG A N 1
ATOM 2013 C CA . ARG A 1 256 ? 39.856 12.586 -19.409 1.00 42.16 256 ARG A CA 1
ATOM 2014 C C . ARG A 1 256 ? 39.557 11.101 -19.251 1.00 42.16 256 ARG A C 1
ATOM 2016 O O . ARG A 1 256 ? 39.757 10.331 -20.185 1.00 42.16 256 ARG A O 1
ATOM 2023 N N . GLU A 1 257 ? 39.139 10.698 -18.056 1.00 39.09 257 GLU A N 1
ATOM 2024 C CA . GLU A 1 257 ? 38.271 9.529 -17.962 1.00 39.09 257 GLU A CA 1
ATOM 2025 C C . GLU A 1 257 ? 37.049 9.861 -18.825 1.00 39.09 257 GLU A C 1
ATOM 2027 O O . GLU A 1 257 ? 36.329 10.826 -18.567 1.00 39.09 257 GLU A O 1
ATOM 2032 N N . GLU A 1 258 ? 36.909 9.159 -19.951 1.00 41.94 258 GLU A N 1
ATOM 2033 C CA . GLU A 1 258 ? 35.704 9.194 -20.771 1.00 41.94 258 GLU A CA 1
ATOM 2034 C C . GLU A 1 258 ? 34.562 8.652 -19.903 1.00 41.94 258 GLU A C 1
ATOM 2036 O O . GLU A 1 258 ? 34.271 7.457 -19.932 1.00 41.94 258 GLU A O 1
ATOM 2041 N N . GLU A 1 259 ? 33.925 9.518 -19.111 1.00 39.84 259 GLU A N 1
ATOM 2042 C CA . GLU A 1 259 ? 32.603 9.246 -18.562 1.00 39.84 259 GLU A CA 1
ATOM 2043 C C . GLU A 1 259 ? 31.704 8.899 -19.750 1.00 39.84 259 GLU A C 1
ATOM 2045 O O . GLU A 1 259 ? 31.324 9.752 -20.561 1.00 39.84 259 GLU A O 1
ATOM 2050 N N . LEU A 1 260 ? 31.415 7.607 -19.898 1.00 44.38 260 LEU A N 1
ATOM 2051 C CA . LEU A 1 260 ? 30.362 7.101 -20.759 1.00 44.38 260 LEU A CA 1
ATOM 2052 C C . LEU A 1 260 ? 29.071 7.788 -20.309 1.00 44.38 260 LEU A C 1
ATOM 2054 O O . LEU A 1 260 ? 28.438 7.368 -19.346 1.00 44.38 260 LEU A O 1
ATOM 2058 N N . GLN A 1 261 ? 28.704 8.887 -20.972 1.00 46.97 261 GLN A N 1
ATOM 2059 C CA . GLN A 1 261 ? 27.465 9.598 -20.682 1.00 46.97 261 GLN A CA 1
ATOM 2060 C C . GLN A 1 261 ? 26.295 8.723 -21.115 1.00 46.97 261 GLN A C 1
ATOM 2062 O O . GLN A 1 261 ? 25.873 8.745 -22.270 1.00 46.97 261 GLN A O 1
ATOM 2067 N N . PHE A 1 262 ? 25.803 7.911 -20.184 1.00 49.75 262 PHE A N 1
ATOM 2068 C CA . PHE A 1 262 ? 24.601 7.110 -20.350 1.00 49.75 262 PHE A CA 1
ATOM 2069 C C . PHE A 1 262 ? 23.391 8.012 -20.657 1.00 49.75 262 PHE A C 1
ATOM 2071 O O . PHE A 1 262 ? 23.344 9.159 -20.196 1.00 49.75 262 PHE A O 1
ATOM 2078 N N . PRO A 1 263 ? 22.404 7.538 -21.447 1.00 59.28 263 PRO A N 1
ATOM 2079 C CA . PRO A 1 263 ? 21.197 8.315 -21.675 1.00 59.28 263 PRO A CA 1
ATOM 2080 C C . PRO A 1 263 ? 20.520 8.559 -20.325 1.00 59.28 263 PRO A C 1
ATOM 2082 O O . PRO A 1 263 ? 20.443 7.664 -19.482 1.00 59.28 263 PRO A O 1
ATOM 2085 N N . THR A 1 264 ? 20.065 9.789 -20.110 1.00 56.38 264 THR A N 1
ATOM 2086 C CA . THR A 1 264 ? 19.351 10.156 -18.890 1.00 56.38 264 THR A CA 1
ATOM 2087 C C . THR A 1 264 ? 17.871 9.837 -19.043 1.00 56.38 264 THR A C 1
ATOM 2089 O O . THR A 1 264 ? 17.214 10.354 -19.946 1.00 56.38 264 THR A O 1
ATOM 2092 N N . LEU A 1 265 ? 17.354 9.018 -18.137 1.00 64.75 265 LEU A N 1
ATOM 2093 C CA . LEU A 1 265 ? 15.934 8.748 -17.967 1.00 64.75 265 LEU A CA 1
ATOM 2094 C C . LEU A 1 265 ? 15.305 9.846 -17.101 1.00 64.75 265 LEU A C 1
ATOM 2096 O O . LEU A 1 265 ? 15.920 10.325 -16.142 1.00 64.75 265 LEU A O 1
ATOM 2100 N N . SER A 1 266 ? 14.087 10.246 -17.452 1.00 58.72 266 SER A N 1
ATOM 2101 C CA . SER A 1 266 ? 13.241 11.168 -16.684 1.00 58.72 266 SER A CA 1
ATOM 2102 C C . SER A 1 266 ? 11.957 10.448 -16.285 1.00 58.72 266 SER A C 1
ATOM 2104 O O . SER A 1 266 ? 11.790 9.281 -16.599 1.00 58.72 266 SER A O 1
ATOM 2106 N N . LEU A 1 267 ? 11.045 11.093 -15.566 1.00 56.41 267 LEU A N 1
ATOM 2107 C CA . LEU A 1 267 ? 9.715 10.522 -15.326 1.00 56.41 267 LEU A CA 1
ATOM 2108 C C . LEU A 1 267 ? 8.760 10.929 -16.454 1.00 56.41 267 LEU A C 1
ATOM 2110 O O . LEU A 1 267 ? 8.868 12.045 -16.974 1.00 56.41 267 LEU A O 1
ATOM 2114 N N . SER A 1 268 ? 7.791 10.072 -16.782 1.00 56.03 268 SER A N 1
ATOM 2115 C CA . SER A 1 268 ? 6.797 10.401 -17.812 1.00 56.03 268 SER A CA 1
ATOM 2116 C C . SER A 1 268 ? 5.813 11.476 -17.356 1.00 56.03 268 SER A C 1
ATOM 2118 O O . SER A 1 268 ? 5.288 11.406 -16.242 1.00 56.03 268 SER A O 1
ATOM 2120 N N . GLU A 1 269 ? 5.502 12.439 -18.226 1.00 51.59 269 GLU A N 1
ATOM 2121 C CA . GLU A 1 269 ? 4.334 13.316 -18.054 1.00 51.59 269 GLU A CA 1
ATOM 2122 C C . GLU A 1 269 ? 3.079 12.750 -18.750 1.00 51.59 269 GLU A C 1
ATOM 2124 O O . GLU A 1 269 ? 1.988 12.882 -18.193 1.00 51.59 269 GLU A O 1
ATOM 2129 N N . ASP A 1 270 ? 3.236 12.049 -19.888 1.00 51.56 270 ASP A N 1
ATOM 2130 C CA . ASP A 1 270 ? 2.137 11.721 -20.820 1.00 51.56 270 ASP A CA 1
ATOM 2131 C C . ASP A 1 270 ? 2.152 10.276 -21.390 1.00 51.56 270 ASP A C 1
ATOM 2133 O O . ASP A 1 270 ? 1.284 9.913 -22.188 1.00 51.56 270 ASP A O 1
ATOM 2137 N N . GLY A 1 271 ? 3.093 9.414 -20.986 1.00 53.72 271 GLY A N 1
ATOM 2138 C CA . GLY A 1 271 ? 3.300 8.067 -21.537 1.00 53.72 271 GLY A CA 1
ATOM 2139 C C . GLY A 1 271 ? 3.537 6.993 -20.469 1.00 53.72 271 GLY A C 1
ATOM 2140 O O . GLY A 1 271 ? 4.585 6.917 -19.839 1.00 53.72 271 GLY A O 1
ATOM 2141 N N . LYS A 1 272 ? 2.568 6.096 -20.268 1.00 62.62 272 LYS A N 1
ATOM 2142 C CA . LYS A 1 272 ? 2.766 4.919 -19.403 1.00 62.62 272 LYS A CA 1
ATOM 2143 C C . LYS A 1 272 ? 3.541 3.855 -20.195 1.00 62.62 272 LYS A C 1
ATOM 2145 O O . LYS A 1 272 ? 3.058 3.494 -21.272 1.00 62.62 272 LYS A O 1
ATOM 2150 N N . PRO A 1 273 ? 4.667 3.310 -19.687 1.00 62.56 273 PRO A N 1
ATOM 2151 C CA . PRO A 1 273 ? 5.330 2.181 -20.327 1.00 62.56 273 PRO A CA 1
ATOM 2152 C C . PRO A 1 273 ? 4.335 1.041 -20.533 1.00 62.56 273 PRO A C 1
ATOM 2154 O O . PRO A 1 273 ? 3.416 0.854 -19.728 1.00 62.56 273 PRO A O 1
ATOM 2157 N N . HIS A 1 274 ? 4.514 0.271 -21.605 1.00 65.31 274 HIS A N 1
ATOM 2158 C CA . HIS A 1 274 ? 3.546 -0.754 -22.000 1.00 65.31 274 HIS A CA 1
ATOM 2159 C C . HIS A 1 274 ? 3.272 -1.773 -20.880 1.00 65.31 274 HIS A C 1
ATOM 2161 O O . HIS A 1 274 ? 2.123 -2.186 -20.711 1.00 65.31 274 HIS A O 1
ATOM 2167 N N . ALA A 1 275 ? 4.289 -2.107 -20.082 1.00 71.69 275 ALA A N 1
ATOM 2168 C CA . ALA A 1 275 ? 4.199 -2.947 -18.887 1.00 71.69 275 ALA A CA 1
ATOM 2169 C C . ALA A 1 275 ? 3.037 -2.566 -17.943 1.00 71.69 275 ALA A C 1
ATOM 2171 O O . ALA A 1 275 ? 2.441 -3.422 -17.295 1.00 71.69 275 ALA A O 1
ATOM 2172 N N . TRP A 1 276 ? 2.661 -1.284 -17.896 1.00 73.81 276 TRP A N 1
ATOM 2173 C CA . TRP A 1 276 ? 1.624 -0.769 -17.000 1.00 73.81 276 TRP A CA 1
ATOM 2174 C C . TRP A 1 276 ? 0.209 -0.785 -17.595 1.00 73.81 276 TRP A C 1
ATOM 2176 O O . TRP A 1 276 ? -0.743 -0.355 -16.936 1.00 73.81 276 TRP A O 1
ATOM 2186 N N . ARG A 1 277 ? 0.026 -1.268 -18.832 1.00 68.12 277 ARG A N 1
ATOM 2187 C CA . ARG A 1 277 ? -1.311 -1.420 -19.427 1.00 68.12 277 ARG A CA 1
ATOM 2188 C C . ARG A 1 277 ? -2.114 -2.477 -18.665 1.00 68.12 277 ARG A C 1
ATOM 2190 O O . ARG A 1 277 ? -1.614 -3.545 -18.335 1.00 68.12 277 ARG A O 1
ATOM 2197 N N . GLY A 1 278 ? -3.378 -2.167 -18.380 1.00 65.06 278 GLY A N 1
ATOM 2198 C CA . GLY A 1 278 ? -4.260 -3.030 -17.585 1.00 65.06 278 GLY A CA 1
ATOM 2199 C C . GLY A 1 278 ? -4.047 -2.929 -16.071 1.00 65.06 278 GLY A C 1
ATOM 2200 O O . GLY A 1 278 ? -4.869 -3.444 -15.317 1.00 65.06 278 GLY A O 1
ATOM 2201 N N . ILE A 1 279 ? -3.012 -2.218 -15.608 1.00 76.81 279 ILE A N 1
ATOM 2202 C CA . ILE A 1 279 ? -2.876 -1.861 -14.195 1.00 76.81 279 ILE A CA 1
ATOM 2203 C C . ILE A 1 279 ? -3.773 -0.666 -13.898 1.00 76.81 279 ILE A C 1
ATOM 2205 O O . ILE A 1 279 ? -3.896 0.275 -14.688 1.00 76.81 279 ILE A O 1
ATOM 2209 N N . HIS A 1 280 ? -4.414 -0.699 -12.731 1.00 80.06 280 HIS A N 1
ATOM 2210 C CA . HIS A 1 280 ? -5.328 0.353 -12.328 1.00 80.06 280 HIS A CA 1
ATOM 2211 C C . HIS A 1 280 ? -4.637 1.723 -12.319 1.00 80.06 280 HIS A C 1
ATOM 2213 O O . HIS A 1 280 ? -3.625 1.921 -11.643 1.00 80.06 280 HIS A O 1
ATOM 2219 N N . ALA A 1 281 ? -5.222 2.694 -13.026 1.00 78.25 281 ALA A N 1
ATOM 2220 C CA . ALA A 1 281 ? -4.594 3.985 -13.302 1.00 78.25 281 ALA A CA 1
ATOM 2221 C C . ALA A 1 281 ? -4.088 4.707 -12.046 1.00 78.25 281 ALA A C 1
ATOM 2223 O O . ALA A 1 281 ? -2.994 5.262 -12.081 1.00 78.25 281 ALA A O 1
ATOM 2224 N N . LYS A 1 282 ? -4.826 4.628 -10.929 1.00 76.94 282 LYS A N 1
ATOM 2225 C CA . LYS A 1 282 ? -4.417 5.275 -9.675 1.00 76.94 282 LYS A CA 1
ATOM 2226 C C . LYS A 1 282 ? -3.134 4.694 -9.063 1.00 76.94 282 LYS A C 1
ATOM 2228 O O . LYS A 1 282 ? -2.377 5.443 -8.462 1.00 76.94 282 LYS A O 1
ATOM 2233 N N . VAL A 1 283 ? -2.884 3.388 -9.216 1.00 81.38 283 VAL A N 1
ATOM 2234 C CA . VAL A 1 283 ? -1.632 2.759 -8.750 1.00 81.38 283 VAL A CA 1
ATOM 2235 C C . VAL A 1 283 ? -0.483 3.271 -9.600 1.00 81.38 283 VAL A C 1
ATOM 2237 O O . VAL A 1 283 ? 0.494 3.785 -9.068 1.00 81.38 283 VAL A O 1
ATOM 2240 N N . VAL A 1 284 ? -0.652 3.224 -10.921 1.00 80.56 284 VAL A N 1
ATOM 2241 C CA . VAL A 1 284 ? 0.345 3.702 -11.885 1.00 80.56 284 VAL A CA 1
ATOM 2242 C C . VAL A 1 284 ? 0.702 5.171 -11.635 1.00 80.56 284 VAL A C 1
ATOM 2244 O O . VAL A 1 284 ? 1.871 5.524 -11.592 1.00 80.56 284 VAL A O 1
ATOM 2247 N N . GLU A 1 285 ? -0.293 6.030 -11.406 1.00 76.75 285 GLU A N 1
ATOM 2248 C CA . GLU A 1 285 ? -0.092 7.463 -11.124 1.00 76.75 285 GLU A CA 1
ATOM 2249 C C . GLU A 1 285 ? 0.635 7.739 -9.803 1.00 76.75 285 GLU A C 1
ATOM 2251 O O . GLU A 1 285 ? 1.224 8.807 -9.625 1.00 76.75 285 GLU A O 1
ATOM 2256 N N . SER A 1 286 ? 0.586 6.787 -8.872 1.00 76.38 286 SER A N 1
ATOM 2257 C CA . SER A 1 286 ? 1.233 6.889 -7.566 1.00 76.38 286 SER A CA 1
ATOM 2258 C C . SER A 1 286 ? 2.668 6.357 -7.551 1.00 76.38 286 SER A C 1
ATOM 2260 O O . SER A 1 286 ? 3.343 6.506 -6.531 1.00 76.38 286 SER A O 1
ATOM 2262 N N . LEU A 1 287 ? 3.140 5.769 -8.656 1.00 78.94 287 LEU A N 1
ATOM 2263 C CA . LEU A 1 287 ? 4.462 5.161 -8.777 1.00 78.94 287 LEU A CA 1
ATOM 2264 C C . LEU A 1 287 ? 5.458 6.074 -9.512 1.00 78.94 287 LEU A C 1
ATOM 2266 O O . LEU A 1 287 ? 5.070 6.811 -10.422 1.00 78.94 287 LEU A O 1
ATOM 2270 N N . PRO A 1 288 ? 6.749 6.019 -9.148 1.00 73.69 288 PRO A N 1
ATOM 2271 C CA . PRO A 1 288 ? 7.805 6.750 -9.837 1.00 73.69 288 PRO A CA 1
ATOM 2272 C C . PRO A 1 288 ? 8.211 6.030 -11.131 1.00 73.69 288 PRO A C 1
ATOM 2274 O O . PRO A 1 288 ? 9.175 5.267 -11.177 1.00 73.69 288 PRO A O 1
ATOM 2277 N N . ILE A 1 289 ? 7.439 6.244 -12.194 1.00 77.31 289 ILE A N 1
ATOM 2278 C CA . ILE A 1 289 ? 7.644 5.570 -13.478 1.00 77.31 289 ILE A CA 1
ATOM 2279 C C . ILE A 1 289 ? 8.533 6.415 -14.387 1.00 77.31 289 ILE A C 1
ATOM 2281 O O . ILE A 1 289 ? 8.189 7.547 -14.737 1.00 77.31 289 ILE A O 1
ATOM 2285 N N . LEU A 1 290 ? 9.666 5.836 -14.783 1.00 68.94 290 LEU A N 1
ATOM 2286 C CA . LEU A 1 290 ? 10.605 6.438 -15.713 1.00 68.94 290 LEU A CA 1
ATOM 2287 C C . LEU A 1 290 ? 10.098 6.313 -17.149 1.00 68.94 290 LEU A C 1
ATOM 2289 O O . LEU A 1 290 ? 9.520 5.304 -17.551 1.00 68.94 290 LEU A O 1
ATOM 2293 N N . ASP A 1 291 ? 10.373 7.354 -17.914 1.00 66.56 291 ASP A N 1
ATOM 2294 C CA . ASP A 1 291 ? 10.213 7.447 -19.351 1.00 66.56 291 ASP A CA 1
ATOM 2295 C C . ASP A 1 291 ? 11.533 7.897 -19.969 1.00 66.56 291 ASP A C 1
ATOM 2297 O O . ASP A 1 291 ? 12.432 8.448 -19.321 1.00 66.56 291 ASP A O 1
ATOM 2301 N N . VAL A 1 292 ? 11.651 7.669 -21.265 1.00 58.84 292 VAL A N 1
ATOM 2302 C CA . VAL A 1 292 ? 12.772 8.182 -22.033 1.00 58.84 292 VAL A CA 1
ATOM 2303 C C . VAL A 1 292 ? 12.355 9.545 -22.576 1.00 58.84 292 VAL A C 1
ATOM 2305 O O . VAL A 1 292 ? 11.428 9.636 -23.377 1.00 58.84 292 VAL A O 1
ATOM 2308 N N . ASN A 1 293 ? 13.064 10.602 -22.160 1.00 50.22 293 ASN A N 1
ATOM 2309 C CA . ASN A 1 293 ? 12.799 12.010 -22.512 1.00 50.22 293 ASN A CA 1
ATOM 2310 C C . ASN A 1 293 ? 12.628 12.286 -24.025 1.00 50.22 293 ASN A C 1
ATOM 2312 O O . ASN A 1 293 ? 12.070 13.312 -24.404 1.00 50.22 293 ASN A O 1
ATOM 2316 N N . ASP A 1 294 ? 13.067 11.371 -24.890 1.00 50.22 294 ASP A N 1
ATOM 2317 C CA . ASP A 1 294 ? 12.840 11.404 -26.331 1.00 50.22 294 ASP A CA 1
ATOM 2318 C C . ASP A 1 294 ? 11.796 10.347 -26.733 1.00 50.22 294 ASP A C 1
ATOM 2320 O O . ASP A 1 294 ? 12.183 9.297 -27.207 1.00 50.22 294 ASP A O 1
ATOM 2324 N N . ARG A 1 295 ? 10.487 10.589 -26.551 1.00 46.34 295 ARG A N 1
ATOM 2325 C CA . ARG A 1 295 ? 9.348 9.871 -27.196 1.00 46.34 295 ARG A CA 1
ATOM 2326 C C . ARG A 1 295 ? 9.565 8.380 -27.574 1.00 46.34 295 ARG A C 1
ATOM 2328 O O . ARG A 1 295 ? 9.346 8.003 -28.725 1.00 46.34 295 ARG A O 1
ATOM 2335 N N . ILE A 1 296 ? 9.947 7.525 -26.622 1.00 47.22 296 ILE A N 1
ATOM 2336 C CA . ILE A 1 296 ? 10.035 6.053 -26.812 1.00 47.22 296 ILE A CA 1
ATOM 2337 C C . ILE A 1 296 ? 8.952 5.310 -25.989 1.00 47.22 296 ILE A C 1
ATOM 2339 O O . ILE A 1 296 ? 8.898 4.087 -25.952 1.00 47.22 296 ILE A O 1
ATOM 2343 N N . GLY A 1 297 ? 8.020 6.037 -25.360 1.00 43.38 297 GLY A N 1
ATOM 2344 C CA . GLY A 1 297 ? 6.993 5.472 -24.467 1.00 43.38 297 GLY A CA 1
ATOM 2345 C C . GLY A 1 297 ? 5.909 4.607 -25.131 1.00 43.38 297 GLY A C 1
ATOM 2346 O O . GLY A 1 297 ? 5.109 3.972 -24.447 1.00 43.38 297 GLY A O 1
ATOM 2347 N N . THR A 1 298 ? 5.874 4.530 -26.457 1.00 47.88 298 THR A N 1
ATOM 2348 C CA . THR A 1 298 ? 5.005 3.616 -27.206 1.00 47.88 298 THR A CA 1
ATOM 2349 C C . THR A 1 298 ? 5.897 2.741 -28.049 1.00 47.88 298 THR A C 1
ATOM 2351 O O . THR A 1 298 ? 6.662 3.311 -28.811 1.00 47.88 298 THR A O 1
ATOM 2354 N N . LEU A 1 299 ? 5.796 1.411 -27.928 1.00 50.47 299 LEU A N 1
ATOM 2355 C CA . LEU A 1 299 ? 6.233 0.479 -28.972 1.00 50.47 299 LEU A CA 1
ATOM 2356 C C . LEU A 1 299 ? 5.473 0.882 -30.238 1.00 50.47 299 LEU A C 1
ATOM 2358 O O . LEU A 1 299 ? 4.259 0.670 -30.262 1.00 50.47 299 LEU A O 1
ATOM 2362 N N . PRO A 1 300 ? 6.081 1.546 -31.229 1.00 51.25 300 PRO A N 1
ATOM 2363 C CA . PRO A 1 300 ? 5.329 1.909 -32.408 1.00 51.25 300 PRO A CA 1
ATOM 2364 C C . PRO A 1 300 ? 5.276 0.647 -33.241 1.00 51.25 300 PRO A C 1
ATOM 2366 O O . PRO A 1 300 ? 6.319 0.057 -33.520 1.00 51.25 300 PRO A O 1
ATOM 2369 N N . ASP A 1 301 ? 4.076 0.262 -33.657 1.00 55.28 301 ASP A N 1
ATOM 2370 C CA . ASP A 1 301 ? 3.883 -0.842 -34.602 1.00 55.28 301 ASP A CA 1
ATOM 2371 C C . ASP A 1 301 ? 4.682 -0.617 -35.915 1.00 55.28 301 ASP A C 1
ATOM 2373 O O . ASP A 1 301 ? 4.853 -1.532 -36.711 1.00 55.28 301 ASP A O 1
ATOM 2377 N N . GLU A 1 302 ? 5.211 0.599 -36.113 1.00 55.09 302 GLU A N 1
ATOM 2378 C CA . GLU A 1 302 ? 5.967 1.080 -37.272 1.00 55.09 302 GLU A CA 1
ATOM 2379 C C . GLU A 1 302 ? 7.481 1.251 -37.029 1.00 55.09 302 GLU A C 1
ATOM 2381 O O . GLU A 1 302 ? 8.169 1.862 -37.851 1.00 55.09 302 GLU A O 1
ATOM 2386 N N . TRP A 1 303 ? 8.038 0.799 -35.899 1.00 59.16 303 TRP A N 1
ATOM 2387 C CA . TRP A 1 303 ? 9.492 0.866 -35.730 1.00 59.16 303 TRP A CA 1
ATOM 2388 C C . TRP A 1 303 ? 10.200 -0.129 -36.642 1.00 59.16 303 TRP A C 1
ATOM 2390 O O . TRP A 1 303 ? 9.998 -1.335 -36.568 1.00 59.16 303 TRP A O 1
ATOM 2400 N N . ASP A 1 304 ? 11.082 0.404 -37.479 1.00 57.62 304 ASP A N 1
ATOM 2401 C CA . ASP A 1 304 ? 12.015 -0.379 -38.273 1.00 57.62 304 ASP A CA 1
ATOM 2402 C C . ASP A 1 304 ? 13.128 -0.915 -37.356 1.00 57.62 304 ASP A C 1
ATOM 2404 O O . ASP A 1 304 ? 14.183 -0.296 -37.169 1.00 57.62 304 ASP A O 1
ATOM 2408 N N . TYR A 1 305 ? 12.828 -2.035 -36.694 1.00 59.12 305 TYR A N 1
ATOM 2409 C CA . TYR A 1 305 ? 13.717 -2.705 -35.743 1.00 59.12 305 TYR A CA 1
ATOM 2410 C C . TYR A 1 305 ? 15.033 -3.166 -36.382 1.00 59.12 305 TYR A C 1
ATOM 2412 O O . TYR A 1 305 ? 16.006 -3.382 -35.662 1.00 59.12 305 TYR A O 1
ATOM 2420 N N . GLU A 1 306 ? 15.095 -3.270 -37.712 1.00 59.59 306 GLU A N 1
ATOM 2421 C CA . GLU A 1 306 ? 16.303 -3.663 -38.439 1.00 59.59 306 GLU A CA 1
ATOM 2422 C C . GLU A 1 306 ? 17.323 -2.515 -38.532 1.00 59.59 306 GLU A C 1
ATOM 2424 O O . GLU A 1 306 ? 18.527 -2.756 -38.630 1.00 59.59 306 GLU A O 1
ATOM 2429 N N . ASN A 1 307 ? 16.868 -1.259 -38.439 1.00 60.06 307 ASN A N 1
ATOM 2430 C CA . ASN A 1 307 ? 17.690 -0.080 -38.722 1.00 60.06 307 ASN A CA 1
ATOM 2431 C C . ASN A 1 307 ? 18.119 0.734 -37.489 1.00 60.06 307 ASN A C 1
ATOM 2433 O O . ASN A 1 307 ? 18.916 1.673 -37.612 1.00 60.06 307 ASN A O 1
ATOM 2437 N N . PHE A 1 308 ? 17.649 0.391 -36.285 1.00 63.75 308 PHE A N 1
ATOM 2438 C CA . PHE A 1 308 ? 18.015 1.101 -35.057 1.00 63.75 308 PHE A CA 1
ATOM 2439 C C . PHE A 1 308 ? 18.726 0.209 -34.044 1.00 63.75 308 PHE A C 1
ATOM 2441 O O . PHE A 1 308 ? 18.245 -0.855 -33.680 1.00 63.75 308 PHE A O 1
ATOM 2448 N N . ASN A 1 309 ? 19.839 0.709 -33.501 1.00 73.25 309 ASN A N 1
ATOM 2449 C CA . ASN A 1 309 ? 20.432 0.121 -32.306 1.00 73.25 309 ASN A CA 1
ATOM 2450 C C . ASN A 1 309 ? 19.605 0.545 -31.086 1.00 73.25 309 ASN A C 1
ATOM 2452 O O . ASN A 1 309 ? 19.354 1.738 -30.865 1.00 73.25 309 ASN A O 1
ATOM 2456 N N . TYR A 1 310 ? 19.194 -0.431 -30.289 1.00 76.25 310 TYR A N 1
ATOM 2457 C CA . TYR A 1 310 ? 18.503 -0.214 -29.026 1.00 76.25 310 TYR A CA 1
ATOM 2458 C C . TYR A 1 310 ? 19.119 -1.081 -27.930 1.00 76.25 310 TYR A C 1
ATOM 2460 O O . TYR A 1 310 ? 19.726 -2.124 -28.181 1.00 76.25 310 TYR A O 1
ATOM 2468 N N . SER A 1 311 ? 18.963 -0.628 -26.694 1.00 81.31 311 SER A N 1
ATOM 2469 C CA . SER A 1 311 ? 19.299 -1.394 -25.500 1.00 81.31 311 SER A CA 1
ATOM 2470 C C . SER A 1 311 ? 18.029 -1.626 -24.696 1.00 81.31 311 SER A C 1
ATOM 2472 O O . SER A 1 311 ? 17.199 -0.723 -24.556 1.00 81.31 311 SER A O 1
ATOM 2474 N N . VAL A 1 312 ? 17.888 -2.838 -24.164 1.00 85.56 312 VAL A N 1
ATOM 2475 C CA . VAL A 1 312 ? 16.839 -3.155 -23.193 1.00 85.56 312 VAL A CA 1
ATOM 2476 C C . VAL A 1 312 ? 17.374 -2.796 -21.817 1.00 85.56 312 VAL A C 1
ATOM 2478 O O . VAL A 1 312 ? 18.368 -3.368 -21.361 1.00 85.56 312 VAL A O 1
ATOM 2481 N N . VAL A 1 313 ? 16.718 -1.841 -21.167 1.00 86.50 313 VAL A N 1
ATOM 2482 C CA . VAL A 1 313 ? 17.073 -1.394 -19.821 1.00 86.50 313 VAL A CA 1
ATOM 2483 C C . VAL A 1 313 ? 16.036 -1.923 -18.844 1.00 86.50 313 VAL A C 1
ATOM 2485 O O . VAL A 1 313 ? 14.840 -1.676 -19.000 1.00 86.50 313 VAL A O 1
ATOM 2488 N N . ARG A 1 314 ? 16.503 -2.660 -17.839 1.00 91.00 314 ARG A N 1
ATOM 2489 C CA . ARG A 1 314 ? 15.727 -3.040 -16.660 1.00 91.00 314 ARG A CA 1
ATOM 2490 C C . ARG A 1 314 ? 15.649 -1.849 -15.727 1.00 91.00 314 ARG A C 1
ATOM 2492 O O . ARG A 1 314 ? 16.675 -1.238 -15.441 1.00 91.00 314 ARG A O 1
ATOM 2499 N N . VAL A 1 315 ? 14.455 -1.549 -15.244 1.00 90.88 315 VAL A N 1
ATOM 2500 C CA . VAL A 1 315 ? 14.217 -0.586 -14.174 1.00 90.88 315 VAL A CA 1
ATOM 2501 C C . VAL A 1 315 ? 13.641 -1.347 -12.993 1.00 90.88 315 VAL A C 1
ATOM 2503 O O . VAL A 1 315 ? 12.544 -1.896 -13.083 1.00 90.88 315 VAL A O 1
ATOM 2506 N N . GLU A 1 316 ? 14.383 -1.379 -11.894 1.00 93.62 316 GLU A N 1
ATOM 2507 C CA . GLU A 1 316 ? 13.965 -1.990 -10.636 1.00 93.62 316 GLU A CA 1
ATOM 2508 C C . GLU A 1 316 ? 13.674 -0.890 -9.616 1.00 93.62 316 GLU A C 1
ATOM 2510 O O . GLU A 1 316 ? 14.491 0.008 -9.411 1.00 93.62 316 GLU A O 1
ATOM 2515 N N . GLY A 1 317 ? 12.494 -0.939 -9.005 1.00 92.94 317 GLY A N 1
ATOM 2516 C CA . GLY A 1 317 ? 12.111 -0.073 -7.899 1.00 92.94 317 GLY A CA 1
ATOM 2517 C C . GLY A 1 317 ? 12.076 -0.861 -6.602 1.00 92.94 317 GLY A C 1
ATOM 2518 O O . GLY A 1 317 ? 11.458 -1.922 -6.552 1.00 92.94 317 GLY A O 1
ATOM 2519 N N . LEU A 1 318 ? 12.725 -0.328 -5.568 1.00 94.38 318 LEU A N 1
ATOM 2520 C CA . LEU A 1 318 ? 12.823 -0.930 -4.241 1.00 94.38 318 LEU A CA 1
ATOM 2521 C C . LEU A 1 318 ? 12.423 0.081 -3.164 1.00 94.38 318 LEU A C 1
ATOM 2523 O O . LEU A 1 318 ? 12.897 1.214 -3.176 1.00 94.38 318 LEU A O 1
ATOM 2527 N N . VAL A 1 319 ? 11.596 -0.322 -2.206 1.00 92.50 319 VAL A N 1
ATOM 2528 C CA . VAL A 1 319 ? 11.323 0.432 -0.976 1.00 92.50 319 VAL A CA 1
ATOM 2529 C C . VAL A 1 319 ? 12.059 -0.255 0.158 1.00 92.50 319 VAL A C 1
ATOM 2531 O O . VAL A 1 319 ? 11.783 -1.411 0.473 1.00 92.50 319 VAL A O 1
ATOM 2534 N N . MET A 1 320 ? 12.984 0.459 0.794 1.00 84.69 320 MET A N 1
ATOM 2535 C CA . MET A 1 320 ? 13.678 -0.069 1.967 1.00 84.69 320 MET A CA 1
ATOM 2536 C C . MET A 1 320 ? 12.707 -0.121 3.153 1.00 84.69 320 MET A C 1
ATOM 2538 O O . MET A 1 320 ? 11.996 0.850 3.423 1.00 84.69 320 MET A O 1
ATOM 2542 N N . GLY A 1 321 ? 12.669 -1.250 3.864 1.00 79.44 321 GLY A N 1
ATOM 2543 C CA . GLY A 1 321 ? 11.896 -1.376 5.100 1.00 79.44 321 GLY A CA 1
ATOM 2544 C C . GLY A 1 321 ? 12.429 -0.460 6.208 1.00 79.44 321 GLY A C 1
ATOM 2545 O O . GLY A 1 321 ? 13.563 0.018 6.153 1.00 79.44 321 GLY A O 1
ATOM 2546 N N . GLU A 1 322 ? 11.632 -0.250 7.261 1.00 67.31 322 GLU A N 1
ATOM 2547 C CA . GLU A 1 322 ? 11.986 0.619 8.403 1.00 67.31 322 GLU A CA 1
ATOM 2548 C C . GLU A 1 322 ? 13.197 0.119 9.232 1.00 67.31 322 GLU A C 1
ATOM 2550 O O . GLU A 1 322 ? 13.604 0.786 10.178 1.00 67.31 322 GLU A O 1
ATOM 2555 N N . GLY A 1 323 ? 13.817 -1.006 8.856 1.00 71.38 323 GLY A N 1
ATOM 2556 C CA . GLY A 1 323 ? 15.027 -1.563 9.474 1.00 71.38 323 GLY A CA 1
ATOM 2557 C C . GLY A 1 323 ? 16.309 -1.452 8.640 1.00 71.38 323 GLY A C 1
ATOM 2558 O O . GLY A 1 323 ? 17.354 -1.892 9.103 1.00 71.38 323 GLY A O 1
ATOM 2559 N N . GLY A 1 324 ? 16.268 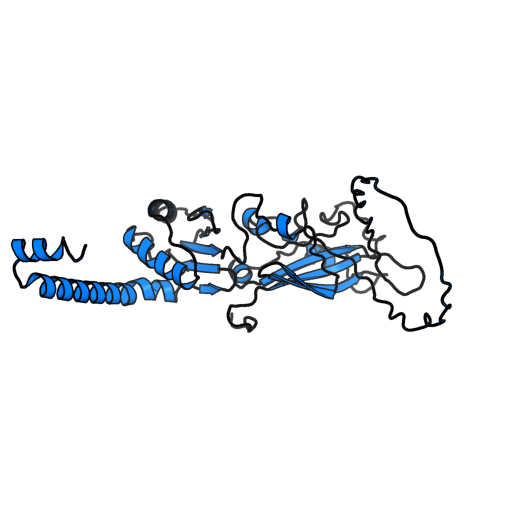-0.895 7.424 1.00 59.47 324 GLY A N 1
ATOM 2560 C CA . GLY A 1 324 ? 17.456 -0.757 6.565 1.00 59.47 324 GLY A CA 1
ATOM 2561 C C . GLY A 1 324 ? 18.007 -2.065 5.977 1.00 59.47 324 GLY A C 1
ATOM 2562 O O . GLY A 1 324 ? 18.802 -2.006 5.042 1.00 59.47 324 GLY A O 1
ATOM 2563 N N . GLU A 1 325 ? 17.557 -3.225 6.449 1.00 56.12 325 GLU A N 1
ATOM 2564 C CA . GLU A 1 325 ? 17.735 -4.492 5.748 1.00 56.12 325 GLU A CA 1
ATOM 2565 C C . GLU A 1 325 ? 16.788 -4.523 4.544 1.00 56.12 325 GLU A C 1
ATOM 2567 O O . GLU A 1 325 ? 15.597 -4.199 4.645 1.00 56.12 325 GLU A O 1
ATOM 2572 N N . ALA A 1 326 ? 17.341 -4.853 3.373 1.00 54.41 326 ALA A N 1
ATOM 2573 C CA . ALA A 1 326 ? 16.514 -5.279 2.255 1.00 54.41 326 ALA A CA 1
ATOM 2574 C C . ALA A 1 326 ? 15.673 -6.455 2.759 1.00 54.41 326 ALA A C 1
ATOM 2576 O O . ALA A 1 326 ? 16.176 -7.264 3.534 1.00 54.41 326 ALA A O 1
ATOM 2577 N N . ALA A 1 327 ? 14.395 -6.510 2.386 1.00 53.75 327 ALA A N 1
ATOM 2578 C CA . ALA A 1 327 ? 13.567 -7.661 2.707 1.00 53.75 327 ALA A CA 1
ATOM 2579 C C . ALA A 1 327 ? 14.216 -8.893 2.055 1.00 53.75 327 ALA A C 1
ATOM 2581 O O . ALA A 1 327 ? 14.056 -9.104 0.854 1.00 53.75 327 ALA A O 1
ATOM 2582 N N . ASP A 1 328 ? 15.026 -9.623 2.822 1.00 46.03 328 ASP A N 1
ATOM 2583 C CA . ASP A 1 328 ? 15.619 -10.878 2.388 1.00 46.03 328 ASP A CA 1
ATOM 2584 C C . ASP A 1 328 ? 14.482 -11.836 2.027 1.00 46.03 328 ASP A C 1
ATOM 2586 O O . ASP A 1 328 ? 13.428 -11.840 2.671 1.00 46.03 328 ASP A O 1
ATOM 2590 N N . GLU A 1 329 ? 14.697 -12.603 0.959 1.00 46.75 329 GLU A N 1
ATOM 2591 C CA . GLU A 1 329 ? 13.768 -13.567 0.366 1.00 46.75 329 GLU A CA 1
ATOM 2592 C C . GLU A 1 329 ? 13.287 -14.604 1.399 1.00 46.75 329 GLU A C 1
ATOM 2594 O O . GLU A 1 329 ? 13.813 -15.708 1.513 1.00 46.75 329 GLU A O 1
ATOM 2599 N N . GLN A 1 330 ? 12.265 -14.253 2.169 1.00 39.09 330 GLN A N 1
ATOM 2600 C CA . GLN A 1 330 ? 11.397 -15.189 2.875 1.00 39.09 330 GLN A CA 1
ATOM 2601 C C . GLN A 1 330 ? 9.958 -14.877 2.471 1.00 39.09 330 GLN A C 1
ATOM 2603 O O . GLN A 1 330 ? 9.182 -14.315 3.244 1.00 39.09 330 GLN A O 1
ATOM 2608 N N . ILE A 1 331 ? 9.632 -15.190 1.216 1.00 40.50 331 ILE A N 1
ATOM 2609 C CA . ILE A 1 331 ? 8.254 -15.360 0.744 1.00 40.50 331 ILE A CA 1
ATOM 2610 C C . ILE A 1 331 ? 8.123 -16.792 0.249 1.00 40.50 331 ILE A C 1
ATOM 2612 O O . ILE A 1 331 ? 8.989 -17.202 -0.557 1.00 40.50 331 ILE A O 1
#

pLDDT: mean 75.56, std 20.87, range [26.14, 97.5]

Foldseek 3Di:
DVVPVVVVCCVVVNPCVVVVVVVVVVVVVVVVVVCCVPQQVVQVVQKDQALFFIKTACLVPLPPDLVSCQVNVCVRQVVVVHDGFDSVLSVVLSVLSNDPANDWDWGCRDQQWTWIQHRRRMITTGDCQQFPGHDPVSFCVVVQPPDKAFAQGWDDRRLKIKGKYFPDWPPDDDDDDPVNLVVQLLAAQDPDVVCVRNFKTKGKFKDFWDDDPPPDTARDEPDPDPPPPDDDDDDDDDDDDDDDDDDDDPDPDDDPPPPRRGQIWGADPDADRNSCPPPDVSRSRRHRHIDRPPPRRDPPPPDPPVPTTITMMMMMIGRQHPVNDGPPPPD

Radius of gyration: 29.54 Å; chains: 1; bounding box: 74×69×88 Å

Sequence (331 aa):
MRGQVIPVLEEVFGEGVQKVLRGLAGQSDQCRDMVDEEVVSRVLEGAAFMPGGTHVNLDEFRDRKAFFYRTVLQAVLHRTGLPMISAKAIETLMKHLGLEDIGDRWLQLKPDYGTLLRSDGTLFVFKSRVFKWGKVGKTWRGEQRDFRLGVGGEGKLGEWTLRTEVIKNCVGGEECTAEEAIDKVKSKPYESLEELMGGRFCYYILVKTKRKDKGRISPIIATKPPRALSPPRKYSGMNGSPLSLSSRSSEEDIRREEELQFPTLSLSEDGKPHAWRGIHAKVVESLPILDVNDRIGTLPDEWDYENFNYSVVRVEGLVMGEGGEAADEQI

Organism: NCBI:txid2557542

Secondary structure (DSSP, 8-state):
-HHHHHHHHHHHH-TTHHHHHHHHHHHHHHHHHHHIIIIIHHHHHTEEE-SSEEEEE-GGGTT--HHHHHHHHHHHHHHTTPPPPPHHHHHHHHHHHTSS---SEEE-S-TTS-EEE-TTSEEEEE-TTTS--SSGGGSGGGTTTT--EETT-EEEETTEEEEEEEEEEE-SSSS--HHHHHHHHHS-S-S-HHHHHTTEEEEEEEEE-PPPTTS--------PPP---PPP---------------------S-------PPEEEE-SS---GGGTTS-HHHHHTS--EEETTT-SS--TT--TTT--EEEEEEEEEE--TTSS---S--